Protein AF-A0A9D1QMH4-F1 (afdb_monomer_lite)

Radius of gyration: 36.32 Å; chains: 1; bounding box: 83×52×101 Å

Structure (mmCIF, N/CA/C/O backbone):
data_AF-A0A9D1QMH4-F1
#
_entry.id   AF-A0A9D1QMH4-F1
#
loop_
_atom_site.group_PDB
_atom_site.id
_atom_site.type_symbol
_atom_site.label_atom_id
_atom_site.label_alt_id
_atom_site.label_comp_id
_atom_site.label_asym_id
_atom_site.label_entity_id
_atom_site.label_seq_id
_atom_site.pdbx_PDB_ins_code
_atom_site.Cartn_x
_atom_site.Cartn_y
_atom_site.Cartn_z
_atom_site.occupancy
_atom_site.B_iso_or_equiv
_atom_site.auth_seq_id
_atom_site.auth_comp_id
_atom_site.auth_asym_id
_atom_site.auth_atom_id
_atom_site.pdbx_PDB_model_num
ATOM 1 N N . MET A 1 1 ? -27.642 4.180 -8.268 1.00 83.06 1 MET A N 1
ATOM 2 C CA . MET A 1 1 ? -26.183 4.020 -8.541 1.00 83.06 1 MET A CA 1
ATOM 3 C C . MET A 1 1 ? -25.510 3.930 -7.189 1.00 83.06 1 MET A C 1
ATOM 5 O O . MET A 1 1 ? -25.838 4.758 -6.356 1.00 83.06 1 MET A O 1
ATOM 9 N N . ILE A 1 2 ? -24.626 2.954 -6.960 1.00 91.75 2 ILE A N 1
ATOM 10 C CA . ILE A 1 2 ? -24.030 2.767 -5.629 1.00 91.75 2 ILE A CA 1
ATOM 11 C C . ILE A 1 2 ? -22.751 3.594 -5.493 1.00 91.75 2 ILE A C 1
ATOM 13 O O . ILE A 1 2 ? -21.772 3.317 -6.197 1.00 91.75 2 ILE A O 1
ATOM 17 N N . GLU A 1 3 ? -22.746 4.555 -4.578 1.00 94.12 3 GLU A N 1
ATOM 18 C CA . GLU A 1 3 ? -21.605 5.412 -4.239 1.00 94.12 3 GLU A CA 1
ATOM 19 C C . GLU A 1 3 ? -20.898 4.899 -2.977 1.00 94.12 3 GLU A C 1
ATOM 21 O O . GLU A 1 3 ? -21.541 4.309 -2.114 1.00 94.12 3 GLU A O 1
ATOM 26 N N . ILE A 1 4 ? -19.573 5.080 -2.880 1.00 95.75 4 ILE A N 1
ATOM 27 C CA . ILE A 1 4 ? -18.828 4.802 -1.645 1.00 95.75 4 ILE A CA 1
ATOM 28 C C . ILE A 1 4 ? -18.359 6.113 -1.041 1.00 95.75 4 ILE A C 1
ATOM 30 O O . ILE A 1 4 ? -17.638 6.866 -1.694 1.00 95.75 4 ILE A O 1
ATOM 34 N N . ARG A 1 5 ? -18.722 6.337 0.220 1.00 94.75 5 ARG A N 1
ATOM 35 C CA . ARG A 1 5 ? -18.407 7.552 0.966 1.00 94.75 5 ARG A CA 1
ATOM 36 C C . ARG A 1 5 ? -17.691 7.218 2.269 1.00 94.75 5 ARG A C 1
ATOM 38 O O . ARG A 1 5 ? -18.083 6.298 2.980 1.00 94.75 5 ARG A O 1
ATOM 45 N N . GLN A 1 6 ? -16.655 7.988 2.591 1.00 94.38 6 GLN A N 1
ATOM 46 C CA . GLN A 1 6 ? -16.013 7.959 3.905 1.00 94.38 6 GLN A CA 1
ATOM 47 C C . GLN A 1 6 ? -16.771 8.865 4.878 1.00 94.38 6 GLN A C 1
ATOM 49 O O . GLN A 1 6 ? -17.113 9.999 4.537 1.00 94.38 6 GLN A O 1
ATOM 54 N N . ALA A 1 7 ? -17.019 8.365 6.083 1.00 92.38 7 ALA A N 1
ATOM 55 C CA . ALA A 1 7 ? -17.696 9.074 7.156 1.00 92.38 7 ALA A CA 1
ATOM 56 C C . ALA A 1 7 ? -16.919 8.883 8.466 1.00 92.38 7 ALA A C 1
ATOM 58 O O . ALA A 1 7 ? -16.719 7.759 8.920 1.00 92.38 7 ALA A O 1
ATOM 59 N N . GLU A 1 8 ? -16.463 9.981 9.069 1.00 88.81 8 GLU A N 1
ATOM 60 C CA . GLU A 1 8 ? -15.849 9.958 10.408 1.00 88.81 8 GLU A CA 1
ATOM 61 C C . GLU A 1 8 ? -16.905 9.846 11.515 1.00 88.81 8 GLU A C 1
ATOM 63 O O . GLU A 1 8 ? -16.622 9.338 12.593 1.00 88.81 8 GLU A O 1
ATOM 68 N N . SER A 1 9 ? -18.125 10.304 11.234 1.00 88.56 9 SER A N 1
ATOM 69 C CA . SER A 1 9 ? -19.303 10.154 12.080 1.00 88.56 9 SER A CA 1
ATOM 70 C C . SER A 1 9 ? -20.542 9.946 11.210 1.00 88.56 9 SER A C 1
ATOM 72 O O . SER A 1 9 ? -20.608 10.431 10.077 1.00 88.56 9 SER A O 1
ATOM 74 N N . LEU A 1 10 ? -21.508 9.192 11.734 1.00 92.31 10 LEU A N 1
ATOM 75 C CA . LEU A 1 10 ? -22.756 8.879 11.042 1.00 92.31 10 LEU A CA 1
ATOM 76 C C . LEU A 1 10 ? -23.843 9.899 11.384 1.00 92.31 10 LEU A C 1
ATOM 78 O O . LEU A 1 10 ? -23.926 10.399 12.509 1.00 92.31 10 LEU A O 1
ATOM 82 N N . THR A 1 11 ? -24.720 10.183 10.425 1.00 93.69 11 THR A N 1
ATOM 83 C CA . THR A 1 11 ? -25.983 10.872 10.722 1.00 93.69 11 THR A CA 1
ATOM 84 C C . THR A 1 11 ? -26.925 9.947 11.500 1.00 93.69 11 THR A C 1
ATOM 86 O O . THR A 1 11 ? -26.794 8.726 11.446 1.00 93.69 11 THR A O 1
ATOM 89 N N . GLN A 1 12 ? -27.937 10.497 12.183 1.00 92.81 12 GLN A N 1
ATOM 90 C CA . GLN A 1 12 ? -28.936 9.671 12.886 1.00 92.81 12 GLN A CA 1
ATOM 91 C C . GLN A 1 12 ? -29.630 8.658 11.959 1.00 92.81 12 GLN A C 1
ATOM 93 O O . GLN A 1 12 ? -29.958 7.550 12.379 1.00 92.81 12 GLN A O 1
ATOM 98 N N . GLN A 1 13 ? -29.850 9.032 10.695 1.00 93.88 13 GLN A N 1
ATOM 99 C CA . GLN A 1 13 ? -30.451 8.147 9.700 1.00 93.88 13 GLN A CA 1
ATOM 100 C C . GLN A 1 13 ? -29.495 7.017 9.300 1.00 93.88 13 GLN A C 1
ATOM 102 O O . GLN A 1 13 ? -29.910 5.862 9.246 1.00 93.88 13 GLN A O 1
ATOM 107 N N . GLU A 1 14 ? -28.225 7.332 9.043 1.00 94.94 14 GLU A N 1
ATOM 108 C CA . GLU A 1 14 ? -27.199 6.336 8.713 1.00 94.94 14 GLU A CA 1
ATOM 109 C C . GLU A 1 14 ? -26.950 5.379 9.874 1.00 94.94 14 GLU A C 1
ATOM 111 O O . GLU A 1 14 ? -26.872 4.174 9.660 1.00 94.94 14 GLU A O 1
ATOM 116 N N . GLU A 1 15 ? -26.886 5.890 11.105 1.00 94.88 15 GLU A N 1
ATOM 117 C CA . GLU A 1 15 ? -26.755 5.066 12.303 1.00 94.88 15 GLU A CA 1
ATOM 118 C C . GLU A 1 15 ? -27.913 4.067 12.400 1.00 94.88 15 GLU A C 1
ATOM 120 O O . GLU A 1 15 ? -27.680 2.875 12.587 1.00 94.88 15 GLU A O 1
ATOM 125 N N . ALA A 1 16 ? -29.157 4.518 12.207 1.00 94.81 16 ALA A N 1
ATOM 126 C CA . ALA A 1 16 ? -30.319 3.632 12.211 1.00 94.81 16 ALA A CA 1
ATOM 127 C C . ALA A 1 16 ? -30.242 2.556 11.109 1.00 94.81 16 ALA A C 1
ATOM 129 O O . ALA A 1 16 ? -30.574 1.396 11.353 1.00 94.81 16 ALA A O 1
ATOM 130 N N . GLN A 1 17 ? -29.768 2.911 9.911 1.00 95.94 17 GLN A N 1
ATOM 131 C CA . GLN A 1 17 ? -29.594 1.964 8.804 1.00 95.94 17 GLN A CA 1
ATOM 132 C C . GLN A 1 17 ? -28.460 0.959 9.068 1.00 95.94 17 GLN A C 1
ATOM 134 O O . GLN A 1 17 ? -28.632 -0.238 8.840 1.00 95.94 17 GLN A O 1
ATOM 139 N N . VAL A 1 18 ? -27.324 1.410 9.609 1.00 95.44 18 VAL A N 1
ATOM 140 C CA . VAL A 1 18 ? -26.204 0.547 10.019 1.00 95.44 18 VAL A CA 1
ATOM 141 C C . VAL A 1 18 ? -26.638 -0.411 11.129 1.00 95.44 18 VAL A C 1
ATOM 143 O O . VAL A 1 18 ? -26.343 -1.604 11.047 1.00 95.44 18 VAL A O 1
ATOM 146 N N . ARG A 1 19 ? -27.394 0.072 12.125 1.00 94.81 19 ARG A N 1
ATOM 147 C CA . ARG A 1 19 ? -27.988 -0.763 13.181 1.00 94.81 19 ARG A CA 1
ATOM 148 C C . ARG A 1 19 ? -28.906 -1.838 12.599 1.00 94.81 19 ARG A C 1
ATOM 150 O O . ARG A 1 19 ? -28.747 -3.006 12.939 1.00 94.81 19 ARG A O 1
ATOM 157 N N . ALA A 1 20 ? -29.787 -1.484 11.664 1.00 94.50 20 ALA A N 1
ATOM 158 C CA . ALA A 1 20 ? -30.671 -2.451 11.011 1.00 94.50 20 ALA A CA 1
ATOM 159 C C . ALA A 1 20 ? -29.894 -3.529 10.226 1.00 94.50 20 ALA A C 1
ATOM 161 O O . ALA A 1 20 ? -30.217 -4.715 10.308 1.00 94.50 20 ALA A O 1
ATOM 162 N N . LEU A 1 21 ? -28.833 -3.147 9.502 1.00 95.38 21 LEU A N 1
ATOM 163 C CA . LEU A 1 21 ? -27.961 -4.101 8.803 1.00 95.38 21 LEU A CA 1
ATOM 164 C C . LEU A 1 21 ? -27.246 -5.049 9.772 1.00 95.38 21 LEU A C 1
ATOM 166 O O . LEU A 1 21 ? -27.152 -6.251 9.511 1.00 95.38 21 LEU A O 1
ATOM 170 N N . MET A 1 22 ? -26.754 -4.508 10.885 1.00 93.06 22 MET A N 1
ATOM 171 C CA . MET A 1 22 ? -26.116 -5.268 11.956 1.00 93.06 22 MET A CA 1
ATOM 172 C C . MET A 1 22 ? -27.079 -6.277 12.574 1.00 93.06 22 MET A C 1
ATOM 174 O O . MET A 1 22 ? -26.741 -7.452 12.664 1.00 93.06 22 MET A O 1
ATOM 178 N N . GLU A 1 23 ? -28.291 -5.859 12.940 1.00 92.38 23 GLU A N 1
ATOM 179 C CA . GLU A 1 23 ? -29.318 -6.746 13.493 1.00 92.38 23 GLU A CA 1
ATOM 180 C C . GLU A 1 23 ? -29.669 -7.897 12.549 1.00 92.38 23 GLU A C 1
ATOM 182 O O . GLU A 1 23 ? -29.792 -9.040 12.998 1.00 92.38 23 GLU A O 1
ATOM 187 N N . ALA A 1 24 ? -29.791 -7.605 11.251 1.00 92.44 24 ALA A N 1
ATOM 188 C CA . ALA A 1 24 ? -30.126 -8.592 10.231 1.00 92.44 24 ALA A CA 1
ATOM 189 C C . ALA A 1 24 ? -29.007 -9.620 9.991 1.00 92.44 24 ALA A C 1
ATOM 191 O O . ALA A 1 24 ? -29.299 -10.758 9.629 1.00 92.44 24 ALA A O 1
ATOM 192 N N . CYS A 1 25 ? -27.740 -9.237 10.186 1.00 92.88 25 CYS A N 1
ATOM 193 C CA . CYS A 1 25 ? -26.584 -10.082 9.864 1.00 92.88 25 CYS A CA 1
ATOM 194 C C . CYS A 1 25 ? -25.811 -10.580 11.098 1.00 92.88 25 CYS A C 1
ATOM 196 O O . CYS A 1 25 ? -24.829 -11.301 10.937 1.00 92.88 25 CYS A O 1
ATOM 198 N N . ALA A 1 26 ? -26.212 -10.209 12.319 1.00 89.88 26 ALA A N 1
ATOM 199 C CA . ALA A 1 26 ? -25.439 -10.451 13.542 1.00 89.88 26 ALA A CA 1
ATOM 200 C C . ALA A 1 26 ? -25.059 -11.927 13.748 1.00 89.88 26 ALA A C 1
ATOM 202 O O . ALA A 1 26 ? -23.935 -12.229 14.153 1.00 89.88 26 ALA A O 1
ATOM 203 N N . ASP A 1 27 ? -25.982 -12.834 13.428 1.00 89.81 27 ASP A N 1
ATOM 204 C CA . ASP A 1 27 ? -25.834 -14.277 13.634 1.00 89.81 27 ASP A CA 1
ATOM 205 C C . ASP A 1 27 ? -25.059 -14.982 12.510 1.00 89.81 27 ASP A C 1
ATOM 207 O O . ASP A 1 27 ? -24.755 -16.168 12.611 1.00 89.81 27 ASP A O 1
ATOM 211 N N . GLU A 1 28 ? -24.682 -14.257 11.453 1.00 91.00 28 GLU A N 1
ATOM 212 C CA . GLU A 1 28 ? -23.780 -14.773 10.415 1.00 91.00 28 GLU A CA 1
ATOM 213 C C . GLU A 1 28 ? -22.309 -14.755 10.857 1.00 91.00 28 GLU A C 1
ATOM 215 O O . GLU A 1 28 ? -21.454 -15.397 10.241 1.00 91.00 28 GLU A O 1
ATOM 220 N N . PHE A 1 29 ? -21.996 -14.011 11.920 1.00 90.06 29 PHE A N 1
ATOM 221 C CA . PHE A 1 29 ? -20.656 -13.917 12.479 1.00 90.06 29 PHE A CA 1
ATOM 222 C C . PHE A 1 29 ? -20.372 -15.068 13.443 1.00 90.06 29 PHE A C 1
ATOM 224 O O . PHE A 1 29 ? -21.259 -15.545 14.144 1.00 90.06 29 PHE A O 1
ATOM 231 N N . VAL A 1 30 ? -19.102 -15.480 13.533 1.00 87.62 30 VAL A N 1
ATOM 232 C CA . VAL A 1 30 ? -18.673 -16.536 14.465 1.00 87.62 30 VAL A CA 1
ATOM 233 C C . VAL A 1 30 ? -17.626 -16.002 15.454 1.00 87.62 30 VAL A C 1
ATOM 235 O O . VAL A 1 30 ? -16.548 -15.584 15.018 1.00 87.62 30 VAL A O 1
ATOM 238 N N . PRO A 1 31 ? -17.916 -15.951 16.770 1.00 84.75 31 PRO A N 1
ATOM 239 C CA . PRO A 1 31 ? -19.251 -16.087 17.376 1.00 84.75 31 PRO A CA 1
ATOM 240 C C . PRO A 1 31 ? -20.187 -14.945 16.943 1.00 84.75 31 PRO A C 1
ATOM 242 O O . PRO A 1 31 ? -19.698 -13.952 16.393 1.00 84.75 31 PRO A O 1
ATOM 245 N N . SER A 1 32 ? -21.497 -15.075 17.176 1.00 87.31 32 SER A N 1
ATOM 246 C CA . SER A 1 32 ? -22.494 -14.055 16.800 1.00 87.31 32 SER A CA 1
ATOM 247 C C . SER A 1 32 ? -22.114 -12.692 17.370 1.00 87.31 32 SER A C 1
ATOM 249 O O . SER A 1 32 ? -21.584 -12.604 18.476 1.00 87.31 32 SER A O 1
ATOM 251 N N . LEU A 1 33 ? -22.401 -11.610 16.642 1.00 85.25 33 LEU A N 1
ATOM 252 C CA . LEU A 1 33 ? -22.183 -10.255 17.164 1.00 85.25 33 LEU A CA 1
ATOM 253 C C . LEU A 1 33 ? -22.999 -9.989 18.437 1.00 85.25 33 LEU A C 1
ATOM 255 O O . LEU A 1 33 ? -22.613 -9.149 19.238 1.00 85.25 33 LEU A O 1
ATOM 259 N N . ARG A 1 34 ? -24.088 -10.741 18.651 1.00 83.56 34 ARG A N 1
ATOM 260 C CA . ARG A 1 34 ? -24.966 -10.623 19.824 1.00 83.56 34 ARG A CA 1
ATOM 261 C C . ARG A 1 34 ? -24.331 -11.096 21.126 1.00 83.56 34 ARG A C 1
ATOM 263 O O . ARG A 1 34 ? -24.866 -10.779 22.175 1.00 83.56 34 ARG A O 1
ATOM 270 N N . THR A 1 35 ? -23.253 -11.872 21.052 1.00 81.50 35 THR A N 1
ATOM 271 C CA . THR A 1 35 ? -22.584 -12.465 22.219 1.00 81.50 35 THR A CA 1
ATOM 272 C C . THR A 1 35 ? -21.171 -11.919 22.407 1.00 81.50 35 THR A C 1
ATOM 274 O O . THR A 1 35 ? -20.391 -12.490 23.160 1.00 81.50 35 THR A O 1
ATOM 277 N N . ARG A 1 36 ? -20.786 -10.875 21.663 1.00 79.50 36 ARG A N 1
ATOM 278 C CA . ARG A 1 36 ? -19.448 -10.275 21.729 1.00 79.50 36 ARG A CA 1
ATOM 279 C C . ARG A 1 36 ? -19.460 -9.062 22.640 1.00 79.50 36 ARG A C 1
ATOM 281 O O . ARG A 1 36 ? -20.424 -8.306 22.633 1.00 79.50 36 ARG A O 1
ATOM 288 N N . SER A 1 37 ? -18.363 -8.848 23.357 1.00 74.50 37 SER A N 1
ATOM 289 C CA . SER A 1 37 ? -18.152 -7.648 24.170 1.00 74.50 37 SER A CA 1
ATOM 290 C C . SER A 1 37 ? -17.744 -6.433 23.331 1.00 74.50 37 SER A C 1
ATOM 292 O O . SER A 1 37 ? -17.947 -5.313 23.773 1.00 74.50 37 SER A O 1
ATOM 294 N N . GLY A 1 38 ? -17.231 -6.633 22.107 1.00 72.62 38 GLY A N 1
ATOM 295 C CA . GLY A 1 38 ? -16.969 -5.536 21.172 1.00 72.62 38 GLY A CA 1
ATOM 296 C C . GLY A 1 38 ? -16.246 -5.940 19.875 1.00 72.62 38 GLY A C 1
ATOM 297 O O . GLY A 1 38 ? -15.897 -7.112 19.676 1.00 72.62 38 GLY A O 1
ATOM 298 N N . PRO A 1 39 ? -15.989 -4.984 18.959 1.00 64.56 39 PRO A N 1
ATOM 299 C CA . PRO A 1 39 ? -15.353 -5.244 17.659 1.00 64.56 39 PRO A CA 1
ATOM 300 C C . PRO A 1 39 ? -13.877 -5.670 17.749 1.00 64.56 39 PRO A C 1
ATOM 302 O O . PRO A 1 39 ? -13.359 -6.374 16.870 1.00 64.56 39 PRO A O 1
ATOM 305 N N . GLU A 1 40 ? -13.204 -5.282 18.832 1.00 68.50 40 GLU A N 1
ATOM 306 C CA . GLU A 1 40 ? -11.774 -5.510 19.072 1.00 68.50 40 GLU A CA 1
ATOM 307 C C . GLU A 1 40 ? -11.488 -6.782 19.892 1.00 68.50 40 GLU A C 1
ATOM 309 O O . GLU A 1 40 ? -10.370 -7.300 19.843 1.00 68.50 40 GLU A O 1
ATOM 314 N N . GLN A 1 41 ? -12.509 -7.406 20.495 1.00 72.56 41 GLN A N 1
ATOM 315 C CA . GLN A 1 41 ? -12.402 -8.625 21.315 1.00 72.56 41 GLN A CA 1
ATOM 316 C C . GLN A 1 41 ? -11.595 -9.738 20.625 1.00 72.56 41 GLN A C 1
ATOM 318 O O . GLN A 1 41 ? -11.966 -10.208 19.549 1.00 72.56 41 GLN A O 1
ATOM 323 N N . ALA A 1 42 ? -10.461 -10.130 21.209 1.00 61.72 42 ALA A N 1
ATOM 324 C CA . ALA A 1 42 ? -9.558 -11.138 20.645 1.00 61.72 42 ALA A CA 1
ATOM 325 C C . ALA A 1 42 ? -9.712 -12.527 21.263 1.00 61.72 42 ALA A C 1
ATOM 327 O O . ALA A 1 42 ? -9.462 -13.515 20.574 1.00 61.72 42 ALA A O 1
ATOM 328 N N . ASP A 1 43 ? -10.145 -12.586 22.519 1.00 66.81 43 ASP A N 1
ATOM 329 C CA . ASP A 1 43 ? -10.390 -13.826 23.237 1.00 66.81 43 ASP A CA 1
ATOM 330 C C . ASP A 1 43 ? -11.888 -14.142 23.251 1.00 66.81 43 ASP A C 1
ATOM 332 O O . ASP A 1 43 ? -12.714 -13.296 23.593 1.00 66.81 43 ASP A O 1
ATOM 336 N N . PHE A 1 44 ? -12.219 -15.364 22.847 1.00 67.06 44 PHE A N 1
ATOM 337 C CA . PHE A 1 44 ? -13.579 -15.905 22.841 1.00 67.06 44 PHE A CA 1
ATOM 338 C C . PHE A 1 44 ? -13.697 -17.134 23.756 1.00 67.06 44 PHE A C 1
ATOM 340 O O . PHE A 1 44 ? -14.689 -17.861 23.701 1.00 67.06 44 PHE A O 1
ATOM 347 N N . SER A 1 45 ? -12.677 -17.397 24.579 1.00 55.59 45 SER A N 1
ATOM 348 C CA . SER A 1 45 ? -12.645 -18.491 25.544 1.00 55.59 45 SER A CA 1
ATOM 349 C C . SER A 1 45 ? -13.324 -18.083 26.859 1.00 55.59 45 SER A C 1
ATOM 351 O O . SER A 1 45 ? -12.694 -17.807 27.871 1.00 55.59 45 SER A O 1
ATOM 353 N N . GLY A 1 46 ? -14.656 -18.041 26.857 1.00 53.84 46 GLY A N 1
ATOM 354 C CA . GLY A 1 46 ? -15.427 -17.753 28.068 1.00 53.84 46 GLY A CA 1
ATOM 355 C C . GLY A 1 46 ? -16.886 -17.402 27.802 1.00 53.84 46 GLY A C 1
ATOM 356 O O . GLY A 1 46 ? -17.261 -17.058 26.685 1.00 53.84 46 GLY A O 1
ATOM 357 N N . ASP A 1 47 ? -17.697 -17.477 28.857 1.00 49.47 47 ASP A N 1
ATOM 358 C CA . ASP A 1 47 ? -19.114 -17.083 28.892 1.00 49.47 47 ASP A CA 1
ATOM 359 C C . ASP A 1 47 ? -19.241 -15.548 29.049 1.00 49.47 47 ASP A C 1
ATOM 361 O O . ASP A 1 47 ? -19.914 -15.032 29.944 1.00 49.47 47 ASP A O 1
ATOM 365 N N . GLU A 1 48 ? -18.515 -14.779 28.232 1.00 54.88 48 GLU A N 1
ATOM 366 C CA . GLU A 1 48 ? -18.622 -13.319 28.263 1.00 54.88 48 GLU A CA 1
ATOM 367 C C . GLU A 1 48 ? -19.955 -12.890 27.636 1.00 54.88 48 GLU A C 1
ATOM 369 O O . GLU A 1 48 ? -20.143 -12.922 26.422 1.00 54.88 48 GLU A O 1
ATOM 374 N N . GLY A 1 49 ? -20.900 -12.507 28.498 1.00 60.59 49 GLY A N 1
ATOM 375 C CA . GLY A 1 49 ? -22.243 -12.036 28.155 1.00 60.59 49 GLY A CA 1
ATOM 376 C C . GLY A 1 49 ? -22.258 -10.634 27.551 1.00 60.59 49 GLY A C 1
ATOM 377 O O . GLY A 1 49 ? -22.820 -9.718 28.147 1.00 60.59 49 GLY A O 1
ATOM 378 N N . GLY A 1 50 ? -21.625 -10.464 26.392 1.00 67.94 50 GLY A N 1
ATOM 379 C CA . GLY A 1 50 ? -21.752 -9.244 25.598 1.00 67.94 50 GLY A CA 1
ATOM 380 C C . GLY A 1 50 ? -23.142 -9.097 24.975 1.00 67.94 50 GLY A C 1
ATOM 381 O O . GLY A 1 50 ? -23.929 -10.047 24.950 1.00 67.94 50 GLY A O 1
ATOM 382 N N . SER A 1 51 ? -23.443 -7.906 24.458 1.00 81.38 51 SER A N 1
ATOM 383 C CA . SER A 1 51 ? -24.686 -7.621 23.744 1.00 81.38 51 SER A CA 1
ATOM 384 C C . SER A 1 51 ? -24.421 -6.951 22.396 1.00 81.38 51 SER A C 1
ATOM 386 O O . SER A 1 51 ? -23.384 -6.326 22.169 1.00 81.38 51 SER A O 1
ATOM 388 N N . LEU A 1 52 ? -25.393 -7.052 21.485 1.00 84.38 52 LEU A N 1
ATOM 389 C CA . LEU A 1 52 ? -25.321 -6.347 20.204 1.00 84.38 52 LEU A CA 1
ATOM 390 C C . LEU A 1 52 ? -25.256 -4.823 20.399 1.00 84.38 52 LEU A C 1
ATOM 392 O O . LEU A 1 52 ? -24.609 -4.141 19.609 1.00 84.38 52 LEU A O 1
ATOM 396 N N . ASP A 1 53 ? -25.905 -4.301 21.440 1.00 84.94 53 ASP A N 1
ATOM 397 C CA . ASP A 1 53 ? -25.919 -2.870 21.737 1.00 84.94 53 ASP A CA 1
ATOM 398 C C . ASP A 1 53 ? -24.549 -2.367 22.195 1.00 84.94 53 ASP A C 1
ATOM 400 O O . ASP A 1 53 ? -24.127 -1.303 21.743 1.00 84.94 53 ASP A O 1
ATOM 404 N N . ASP A 1 54 ? -23.831 -3.149 23.006 1.00 83.12 54 ASP A N 1
ATOM 405 C CA . ASP A 1 54 ? -22.459 -2.826 23.422 1.00 83.12 54 ASP A CA 1
ATOM 406 C C . ASP A 1 54 ? -21.522 -2.818 22.209 1.00 83.12 54 ASP A C 1
ATOM 408 O O . ASP A 1 54 ? -20.782 -1.861 21.978 1.00 83.12 54 ASP A O 1
ATOM 412 N N . TYR A 1 55 ? -21.638 -3.837 21.350 1.00 86.81 55 TYR A N 1
ATOM 413 C CA . TYR A 1 55 ? -20.871 -3.905 20.109 1.00 86.81 55 TYR A CA 1
ATOM 414 C C . TYR A 1 55 ? -21.143 -2.704 19.197 1.00 86.81 55 TYR A C 1
ATOM 416 O O . TYR A 1 55 ? -20.217 -2.119 18.630 1.00 86.81 55 TYR A O 1
ATOM 424 N N . LEU A 1 56 ? -22.419 -2.345 19.029 1.00 87.88 56 LEU A N 1
ATOM 425 C CA . LEU A 1 56 ? -22.834 -1.190 18.240 1.00 87.88 56 LEU A CA 1
ATOM 426 C C . LEU A 1 56 ? -22.300 0.107 18.846 1.00 87.88 56 LEU A C 1
ATOM 428 O O . LEU A 1 56 ? -21.813 0.948 18.099 1.00 87.88 56 LEU A O 1
ATOM 432 N N . HIS A 1 57 ? -22.367 0.270 20.169 1.00 87.81 57 HIS A N 1
ATOM 433 C CA . HIS A 1 57 ? -21.872 1.460 20.853 1.00 87.81 57 HIS A CA 1
ATOM 434 C C . HIS A 1 57 ? -20.393 1.715 20.543 1.00 87.81 57 HIS A C 1
ATOM 436 O O . HIS A 1 57 ? -20.048 2.817 20.109 1.00 87.81 57 HIS A O 1
ATOM 442 N N . ASP A 1 58 ? -19.558 0.682 20.670 1.00 87.62 58 ASP A N 1
ATOM 443 C CA . ASP A 1 58 ? -18.124 0.759 20.389 1.00 87.62 58 ASP A CA 1
ATOM 444 C C . ASP A 1 58 ? -17.837 0.958 18.897 1.00 87.62 58 ASP A C 1
ATOM 446 O O . ASP A 1 58 ? -17.016 1.793 18.512 1.00 87.62 58 ASP A O 1
ATOM 450 N N . MET A 1 59 ? -18.533 0.217 18.027 1.00 91.44 59 MET A N 1
ATOM 451 C CA . MET A 1 59 ? -18.344 0.315 16.578 1.00 91.44 59 MET A CA 1
ATOM 452 C C . MET A 1 59 ? -18.709 1.706 16.050 1.00 91.44 59 MET A C 1
ATOM 454 O O . MET A 1 59 ? -18.046 2.206 15.148 1.00 91.44 59 MET A O 1
ATOM 458 N N . LEU A 1 60 ? -19.738 2.349 16.604 1.00 91.69 60 LEU A N 1
ATOM 459 C CA . LEU A 1 60 ? -20.179 3.680 16.177 1.00 91.69 60 LEU A CA 1
ATOM 460 C C . LEU A 1 60 ? -19.181 4.797 16.508 1.00 91.69 60 LEU A C 1
ATOM 462 O O . LEU A 1 60 ? -19.294 5.879 15.939 1.00 91.69 60 LEU A O 1
ATOM 466 N N . GLN A 1 61 ? -18.192 4.541 17.371 1.00 89.81 61 GLN A N 1
ATOM 467 C CA . GLN A 1 61 ? -17.070 5.461 17.599 1.00 89.81 61 GLN A CA 1
ATOM 468 C C . GLN A 1 61 ? -15.963 5.334 16.536 1.00 89.81 61 GLN A C 1
ATOM 470 O O . GLN A 1 61 ? -15.008 6.111 16.539 1.00 89.81 61 GLN A O 1
ATOM 475 N N . GLN A 1 62 ? -16.050 4.336 15.652 1.00 93.62 62 GLN A N 1
ATOM 476 C CA . GLN A 1 62 ? -15.071 4.092 14.595 1.00 93.62 62 GLN A CA 1
ATOM 477 C C . GLN A 1 62 ? -15.362 4.943 13.354 1.00 93.62 62 GLN A C 1
ATOM 479 O O . GLN A 1 62 ? -16.413 5.561 13.217 1.00 93.62 62 GLN A O 1
ATOM 484 N N . SER A 1 63 ? -14.424 4.950 12.408 1.00 95.69 63 SER A N 1
ATOM 485 C CA . SER A 1 63 ? -14.658 5.533 11.088 1.00 95.69 63 SER A CA 1
ATOM 486 C C . SER A 1 63 ? -15.322 4.521 10.155 1.00 95.69 63 SER A C 1
ATOM 488 O O . SER A 1 63 ? -15.137 3.311 10.295 1.00 95.69 63 SER A O 1
ATOM 490 N N . PHE A 1 64 ? -16.070 5.015 9.170 1.00 97.50 64 PHE A N 1
ATOM 491 C CA . PHE A 1 64 ? -16.875 4.197 8.270 1.00 97.50 64 PHE A CA 1
ATOM 492 C C . PHE A 1 64 ? -16.580 4.486 6.801 1.00 97.50 64 PHE A C 1
ATOM 494 O O . PHE A 1 64 ? -16.343 5.620 6.386 1.00 97.50 64 PHE A O 1
ATOM 501 N N . LEU A 1 65 ? -16.664 3.436 5.993 1.00 97.94 65 LEU A N 1
ATOM 502 C CA . LEU A 1 65 ? -16.905 3.512 4.559 1.00 97.94 65 LEU A CA 1
ATOM 503 C C . LEU A 1 65 ? -18.310 2.976 4.310 1.00 97.94 65 LEU A C 1
ATOM 505 O O . LEU A 1 65 ? -18.589 1.817 4.618 1.00 97.94 65 LEU A O 1
ATOM 509 N N . LEU A 1 66 ? -19.189 3.812 3.772 1.00 97.94 66 LEU A N 1
ATOM 510 C CA . LEU A 1 66 ? -20.579 3.475 3.484 1.00 97.94 66 LEU A CA 1
ATOM 511 C C . LEU A 1 66 ? -20.747 3.269 1.985 1.00 97.94 66 LEU A C 1
ATOM 513 O O . LEU A 1 66 ? -20.256 4.071 1.196 1.00 97.94 66 LEU A O 1
ATOM 517 N N . ALA A 1 67 ? -21.441 2.204 1.598 1.00 97.69 67 ALA A N 1
ATOM 518 C CA . ALA A 1 67 ? -21.956 2.033 0.250 1.00 97.69 67 ALA A CA 1
ATOM 519 C C . ALA A 1 67 ? -23.433 2.431 0.249 1.00 97.69 67 ALA A C 1
ATOM 521 O O . ALA A 1 67 ? -24.254 1.771 0.892 1.00 97.69 67 ALA A O 1
ATOM 522 N N . GLU A 1 68 ? -23.755 3.502 -0.466 1.00 96.06 68 GLU A N 1
ATOM 523 C CA . GLU A 1 68 ? -25.083 4.107 -0.475 1.00 96.06 68 GLU A CA 1
ATOM 524 C C . GLU A 1 68 ? -25.746 3.935 -1.845 1.00 96.06 68 GLU A C 1
ATOM 526 O O . GLU A 1 68 ? -25.135 4.192 -2.884 1.00 96.06 68 GLU A O 1
ATOM 531 N N . GLU A 1 69 ? -27.006 3.508 -1.847 1.00 94.81 69 GLU A N 1
ATOM 532 C CA . GLU A 1 69 ? -27.880 3.461 -3.016 1.00 94.81 69 GLU A CA 1
ATOM 533 C C . GLU A 1 69 ? -29.105 4.335 -2.749 1.00 94.81 69 GLU A C 1
ATOM 535 O O . GLU A 1 69 ? -29.858 4.080 -1.814 1.00 94.81 69 GLU A O 1
ATOM 540 N N . ASP A 1 70 ? -29.285 5.394 -3.541 1.00 90.50 70 ASP A N 1
ATOM 541 C CA . ASP A 1 70 ? -30.437 6.301 -3.450 1.00 90.50 70 ASP A CA 1
ATOM 542 C C . ASP A 1 70 ? -30.708 6.795 -2.006 1.00 90.50 70 ASP A C 1
ATOM 544 O O . ASP A 1 70 ? -31.843 6.820 -1.527 1.00 90.50 70 ASP A O 1
ATOM 548 N N . GLY A 1 71 ? -29.636 7.155 -1.285 1.00 87.12 71 GLY A N 1
ATOM 549 C CA . GLY A 1 71 ? -29.685 7.646 0.101 1.00 87.12 71 GLY A CA 1
ATOM 550 C C . GLY A 1 71 ? -29.865 6.568 1.180 1.00 87.12 71 GLY A C 1
ATOM 551 O O . GLY A 1 71 ? -30.148 6.901 2.332 1.00 87.12 71 GLY A O 1
ATOM 552 N N . HIS A 1 72 ? -29.728 5.287 0.828 1.00 94.25 72 HIS A N 1
ATOM 553 C CA . HIS A 1 72 ? -29.803 4.164 1.761 1.00 94.25 72 HIS A CA 1
ATOM 554 C C . HIS A 1 72 ? -28.466 3.428 1.837 1.00 94.25 72 HIS A C 1
ATOM 556 O O . HIS A 1 72 ? -27.912 3.025 0.816 1.00 94.25 72 HIS A O 1
ATOM 562 N N . VAL A 1 73 ? -27.962 3.207 3.049 1.00 96.88 73 VAL A N 1
ATOM 563 C CA . VAL A 1 73 ? -26.773 2.392 3.301 1.00 96.88 73 VAL A CA 1
ATOM 564 C C . VAL A 1 73 ? -27.116 0.926 3.037 1.00 96.88 73 VAL A C 1
ATOM 566 O O . VAL A 1 73 ? -27.915 0.323 3.750 1.00 96.88 73 VAL A O 1
ATOM 569 N N . VAL A 1 74 ? -26.496 0.345 2.009 1.00 97.00 74 VAL A N 1
ATOM 570 C CA . VAL A 1 74 ? -26.687 -1.061 1.596 1.00 97.00 74 VAL A CA 1
ATOM 571 C C . VAL A 1 74 ? -25.491 -1.947 1.955 1.00 97.00 74 VAL A C 1
ATOM 573 O O . VAL A 1 74 ? -25.590 -3.173 1.969 1.00 97.00 74 VAL A O 1
ATOM 576 N N . ALA A 1 75 ? -24.343 -1.349 2.268 1.00 97.62 75 ALA A N 1
ATOM 577 C CA . ALA A 1 75 ? -23.196 -2.031 2.857 1.00 97.62 75 ALA A CA 1
ATOM 578 C C . ALA A 1 75 ? -22.327 -1.027 3.619 1.00 97.62 75 ALA A C 1
ATOM 580 O O . ALA A 1 75 ? -22.340 0.164 3.313 1.00 97.62 75 ALA A O 1
ATOM 581 N N . PHE A 1 76 ? -21.530 -1.503 4.571 1.00 97.88 76 PHE A N 1
ATOM 582 C CA . PHE A 1 76 ? -20.534 -0.671 5.236 1.00 97.88 76 PHE A CA 1
ATOM 583 C C . PHE A 1 76 ? -19.286 -1.466 5.616 1.00 97.88 76 PHE A C 1
ATOM 585 O O . PHE A 1 76 ? -19.317 -2.695 5.731 1.00 97.88 76 PHE A O 1
ATOM 592 N N . LEU A 1 77 ? -18.191 -0.740 5.824 1.00 97.81 77 LEU A N 1
ATOM 593 C CA . LEU A 1 77 ? -16.959 -1.218 6.438 1.00 97.81 77 LEU A CA 1
ATOM 594 C C . LEU A 1 77 ? -16.538 -0.228 7.530 1.00 97.81 77 LEU A C 1
ATOM 596 O O . LEU A 1 77 ? -16.226 0.920 7.218 1.00 97.81 77 LEU A O 1
ATOM 600 N N . SER A 1 78 ? -16.522 -0.665 8.788 1.00 97.12 78 SER A N 1
ATOM 601 C CA . SER A 1 78 ? -15.968 0.109 9.901 1.00 97.12 78 SER A CA 1
ATOM 602 C C . SER A 1 78 ? -14.474 -0.174 10.063 1.00 97.12 78 SER A C 1
ATOM 604 O O . SER A 1 78 ? -14.003 -1.300 9.844 1.00 97.12 78 SER A O 1
ATOM 606 N N . TYR A 1 79 ? -13.710 0.848 10.433 1.00 96.56 79 TYR A N 1
ATOM 607 C CA . TYR A 1 79 ? -12.274 0.728 10.638 1.00 96.56 79 TYR A CA 1
ATOM 608 C C . TYR A 1 79 ? -11.749 1.674 11.721 1.00 96.56 79 TYR A C 1
ATOM 610 O O . TYR A 1 79 ? -12.287 2.754 11.964 1.00 96.56 79 TYR A O 1
ATOM 618 N N . VAL A 1 80 ? -10.642 1.263 12.336 1.00 94.31 80 VAL A N 1
ATOM 619 C CA . VAL A 1 80 ? -9.921 2.017 13.370 1.00 94.31 80 VAL A CA 1
ATOM 620 C C . VAL A 1 80 ? -8.531 2.357 12.850 1.00 94.31 80 VAL A C 1
ATOM 622 O O . VAL A 1 80 ? -7.880 1.514 12.238 1.00 94.31 80 VAL A O 1
ATOM 625 N N . THR A 1 81 ? -8.057 3.580 13.065 1.00 93.25 81 THR A N 1
ATOM 626 C CA . THR A 1 81 ? -6.675 3.970 12.746 1.00 93.25 81 THR A CA 1
ATOM 627 C C . THR A 1 81 ? -5.781 3.807 13.974 1.00 93.25 81 THR A C 1
ATOM 629 O O . THR A 1 81 ? -6.248 3.880 15.109 1.00 93.25 81 THR A O 1
ATOM 632 N N . ASN A 1 82 ? -4.478 3.592 13.764 1.00 90.56 82 ASN A N 1
ATOM 633 C CA . ASN A 1 82 ? -3.498 3.436 14.849 1.00 90.56 82 ASN A CA 1
ATOM 634 C C . ASN A 1 82 ? -3.834 2.295 15.845 1.00 90.56 82 ASN A C 1
ATOM 636 O O . ASN A 1 82 ? -3.499 2.357 17.030 1.00 90.56 82 ASN A O 1
ATOM 640 N N . PHE A 1 83 ? -4.491 1.243 15.355 1.00 91.12 83 PHE A N 1
ATOM 641 C CA . PHE A 1 83 ? -4.912 0.081 16.126 1.00 91.12 83 PHE A CA 1
ATOM 642 C C . PHE A 1 83 ? -3.723 -0.812 16.498 1.00 91.12 83 PHE A C 1
ATOM 644 O O . PHE A 1 83 ? -2.781 -0.984 15.715 1.00 91.12 83 PHE A O 1
ATOM 651 N N . LYS A 1 84 ? -3.779 -1.403 17.696 1.00 89.25 84 LYS A N 1
ATOM 652 C CA . LYS A 1 84 ? -2.762 -2.314 18.229 1.00 89.25 84 LYS A CA 1
ATOM 653 C C . LYS A 1 84 ? -3.422 -3.603 18.696 1.00 89.25 84 LYS A C 1
ATOM 655 O O . LYS A 1 84 ? -4.353 -3.556 19.490 1.00 89.25 84 LYS A O 1
ATOM 660 N N . CYS A 1 85 ? -2.907 -4.744 18.253 1.00 83.94 85 CYS A N 1
ATOM 661 C CA . CYS A 1 85 ? -3.280 -6.035 18.818 1.00 83.94 85 CYS A CA 1
ATOM 662 C C . CYS A 1 85 ? -2.143 -7.048 18.672 1.00 83.94 85 CYS A C 1
ATOM 664 O O . CYS A 1 85 ? -1.383 -7.007 17.702 1.00 83.94 85 CYS A O 1
ATOM 666 N N . ASP A 1 86 ? -2.077 -7.995 19.604 1.00 82.88 86 ASP A N 1
ATOM 667 C CA . ASP A 1 86 ? -0.999 -8.987 19.657 1.00 82.88 86 ASP A CA 1
ATOM 668 C C . ASP A 1 86 ? -0.966 -9.883 18.411 1.00 82.88 86 ASP A C 1
ATOM 670 O O . ASP A 1 86 ? 0.104 -10.228 17.917 1.00 82.88 86 ASP A O 1
ATOM 674 N N . GLY A 1 87 ? -2.133 -10.194 17.834 1.00 81.56 87 GLY A N 1
ATOM 675 C CA . GLY A 1 87 ? -2.243 -11.040 16.639 1.00 81.56 87 GLY A CA 1
ATOM 676 C C . GLY A 1 87 ? -1.632 -10.440 15.367 1.00 81.56 87 GLY A C 1
ATOM 677 O O . GLY A 1 87 ? -1.340 -11.182 14.430 1.00 81.56 87 GLY A O 1
ATOM 678 N N . LEU A 1 88 ? -1.414 -9.120 15.331 1.00 87.56 88 LEU A N 1
ATOM 679 C CA . LEU A 1 88 ? -0.720 -8.432 14.238 1.00 87.56 88 LEU A CA 1
ATOM 680 C C . LEU A 1 88 ? 0.751 -8.113 14.579 1.00 87.56 88 LEU A C 1
ATOM 682 O O . LEU A 1 88 ? 1.480 -7.674 13.696 1.00 87.56 88 LEU A O 1
ATOM 686 N N . GLY A 1 89 ? 1.202 -8.332 15.820 1.00 88.88 89 GLY A N 1
ATOM 687 C CA . GLY A 1 89 ? 2.604 -8.197 16.237 1.00 88.88 89 GLY A CA 1
ATOM 688 C C . GLY A 1 89 ? 3.290 -6.903 15.773 1.00 88.88 89 GLY A C 1
ATOM 689 O O . GLY A 1 89 ? 2.759 -5.803 15.943 1.00 88.88 89 GLY A O 1
ATOM 690 N N . ASP A 1 90 ? 4.458 -7.054 15.139 1.00 90.12 90 ASP A N 1
ATOM 691 C CA . ASP A 1 90 ? 5.326 -5.961 14.660 1.00 90.12 90 ASP A CA 1
ATOM 692 C C . ASP A 1 90 ? 4.701 -5.082 13.560 1.00 90.12 90 ASP A C 1
ATOM 694 O O . ASP A 1 90 ? 5.262 -4.051 13.188 1.00 90.12 90 ASP A O 1
ATOM 698 N N . TYR A 1 91 ? 3.537 -5.464 13.028 1.00 90.31 91 TYR A N 1
ATOM 699 C CA . TYR A 1 91 ? 2.811 -4.663 12.043 1.00 90.31 91 TYR A CA 1
ATOM 700 C C . TYR A 1 91 ? 1.930 -3.581 12.683 1.00 90.31 91 TYR A C 1
ATOM 702 O O . TYR A 1 91 ? 1.293 -2.813 11.963 1.00 90.31 91 TYR A O 1
ATOM 710 N N . CYS A 1 92 ? 1.899 -3.500 14.017 1.00 89.25 92 CYS A N 1
ATOM 711 C CA . CYS A 1 92 ? 1.221 -2.445 14.763 1.00 89.25 92 CYS A CA 1
ATOM 712 C C . CYS A 1 92 ? 2.144 -1.238 15.051 1.00 89.25 92 CYS A C 1
ATOM 714 O O . CYS A 1 92 ? 3.342 -1.410 15.273 1.00 89.25 92 CYS A O 1
ATOM 716 N N . PRO A 1 93 ? 1.597 -0.014 15.164 1.00 91.62 93 PRO A N 1
ATOM 717 C CA . PRO A 1 93 ? 0.195 0.320 14.942 1.00 91.62 93 PRO A CA 1
ATOM 718 C C . PRO A 1 93 ? -0.178 0.325 13.451 1.00 91.62 93 PRO A C 1
ATOM 720 O O . PRO A 1 93 ? 0.633 0.677 12.595 1.00 91.62 93 PRO A O 1
ATOM 723 N N . CYS A 1 94 ? -1.418 -0.055 13.149 1.00 92.75 94 CYS A N 1
ATOM 724 C CA . CYS A 1 94 ? -1.935 -0.150 11.781 1.00 92.75 94 CYS A CA 1
ATOM 725 C C . CYS A 1 94 ? -3.357 0.405 11.668 1.00 92.75 94 CYS A C 1
ATOM 727 O O . CYS A 1 94 ? -4.010 0.680 12.674 1.00 92.75 94 CYS A O 1
ATOM 729 N N . ASP A 1 95 ? -3.854 0.549 10.443 1.00 96.00 95 ASP A N 1
ATOM 730 C CA . ASP A 1 95 ? -5.294 0.693 10.242 1.00 96.00 95 ASP A CA 1
ATOM 731 C C . ASP A 1 95 ? -5.930 -0.692 10.344 1.00 96.00 95 ASP A C 1
ATOM 733 O O . ASP A 1 95 ? -5.377 -1.668 9.847 1.00 96.00 95 ASP A O 1
ATOM 737 N N . TYR A 1 96 ? -7.088 -0.809 10.972 1.00 96.12 96 TYR A N 1
ATOM 738 C CA . TYR A 1 96 ? -7.725 -2.090 11.224 1.00 96.12 96 TYR A CA 1
ATOM 739 C C . TYR A 1 96 ? -9.147 -2.104 10.682 1.00 96.12 96 TYR A C 1
ATOM 741 O O . TYR A 1 96 ? -10.007 -1.366 11.158 1.00 96.12 96 TYR A O 1
ATOM 749 N N . ALA A 1 97 ? -9.390 -2.954 9.685 1.00 96.50 97 ALA A N 1
ATOM 750 C CA . ALA A 1 97 ? -10.725 -3.238 9.173 1.00 96.50 97 ALA A CA 1
ATOM 751 C C . ALA A 1 97 ? -11.462 -4.134 10.173 1.00 96.50 97 ALA A C 1
ATOM 753 O O . ALA A 1 97 ? -11.132 -5.319 10.309 1.00 96.50 97 ALA A O 1
ATOM 754 N N . SER A 1 98 ? -12.445 -3.554 10.862 1.00 93.06 98 SER A N 1
ATOM 755 C CA . SER A 1 98 ? -13.113 -4.167 12.007 1.00 93.06 98 SER A CA 1
ATOM 756 C C . SER A 1 98 ? -14.351 -4.963 11.594 1.00 93.06 98 SER A C 1
ATOM 758 O O . SER A 1 98 ? -14.385 -6.180 11.793 1.00 93.06 98 SER A O 1
ATOM 760 N N . THR A 1 99 ? -15.330 -4.307 10.963 1.00 94.62 99 THR A N 1
ATOM 761 C CA . THR A 1 99 ? -16.628 -4.920 10.637 1.00 94.62 99 THR A CA 1
ATOM 762 C C . THR A 1 99 ? -17.033 -4.590 9.216 1.00 94.62 99 THR A C 1
ATOM 764 O O . THR A 1 99 ? -17.119 -3.420 8.864 1.00 94.62 99 THR A O 1
ATOM 767 N N . LEU A 1 100 ? -17.322 -5.609 8.404 1.00 96.19 100 LEU A N 1
ATOM 768 C CA . LEU A 1 100 ? -17.878 -5.440 7.063 1.00 96.19 100 LEU A CA 1
ATOM 769 C C . LEU A 1 100 ? -19.207 -6.174 6.963 1.00 96.19 100 LEU A C 1
ATOM 771 O O . LEU A 1 100 ? -19.256 -7.384 7.187 1.00 96.19 100 LEU A O 1
ATOM 775 N N . ILE A 1 101 ? -20.258 -5.462 6.564 1.00 96.19 101 ILE A N 1
ATOM 776 C CA . ILE A 1 101 ? -21.575 -6.041 6.292 1.00 96.19 101 ILE A CA 1
ATOM 777 C C . ILE A 1 101 ? -22.066 -5.563 4.933 1.00 96.19 101 ILE A C 1
ATOM 779 O O . ILE A 1 101 ? -21.899 -4.409 4.550 1.00 96.19 101 ILE A O 1
ATOM 783 N N . THR A 1 102 ? -22.681 -6.475 4.188 1.00 96.31 102 THR A N 1
ATOM 784 C CA . THR A 1 102 ? -23.427 -6.178 2.964 1.00 96.31 102 THR A CA 1
ATOM 785 C C . THR A 1 102 ? -24.839 -6.713 3.135 1.00 96.31 102 THR A C 1
ATOM 787 O O . THR A 1 102 ? -25.000 -7.883 3.510 1.00 96.31 102 THR A O 1
ATOM 790 N N . ALA A 1 103 ? -25.837 -5.870 2.855 1.00 95.25 103 ALA A N 1
ATOM 791 C CA . ALA A 1 103 ? -27.244 -6.243 2.894 1.00 95.25 103 ALA A CA 1
ATOM 792 C C . ALA A 1 103 ? -27.470 -7.544 2.104 1.00 95.25 103 ALA A C 1
ATOM 794 O O . ALA A 1 103 ? -26.894 -7.683 1.019 1.00 95.25 103 ALA A O 1
ATOM 795 N N . PRO A 1 104 ? -28.271 -8.500 2.614 1.00 92.88 104 PRO A N 1
ATOM 796 C CA . PRO A 1 104 ? -28.494 -9.791 1.961 1.00 92.88 104 PRO A CA 1
ATOM 797 C C . PRO A 1 104 ? -28.846 -9.690 0.472 1.00 92.88 104 PRO A C 1
ATOM 799 O O . PRO A 1 104 ? -28.226 -10.373 -0.346 1.00 92.88 104 PRO A O 1
ATOM 802 N N . ASP A 1 105 ? -29.739 -8.766 0.118 1.00 94.06 105 ASP A N 1
ATOM 803 C CA . ASP A 1 105 ? -30.226 -8.564 -1.254 1.00 94.06 105 ASP A CA 1
ATOM 804 C C . ASP A 1 105 ? -29.196 -7.884 -2.181 1.00 94.06 105 ASP A C 1
ATOM 806 O O . ASP A 1 105 ? -29.338 -7.890 -3.406 1.00 94.06 105 ASP A O 1
ATOM 810 N N . HIS A 1 106 ? -28.104 -7.360 -1.614 1.00 94.12 106 HIS A N 1
ATOM 811 C CA . HIS A 1 106 ? -27.015 -6.688 -2.332 1.00 94.12 106 HIS A CA 1
ATOM 812 C C . HIS A 1 106 ? -25.719 -7.515 -2.394 1.00 94.12 106 HIS A C 1
ATOM 814 O O . HIS A 1 106 ? -24.679 -7.050 -2.878 1.00 94.12 106 HIS A O 1
ATOM 820 N N . ARG A 1 107 ? -25.752 -8.773 -1.932 1.00 92.06 107 ARG A N 1
ATOM 821 C CA . ARG A 1 107 ? -24.609 -9.699 -2.001 1.00 92.06 107 ARG A CA 1
ATOM 822 C C . ARG A 1 107 ? -24.328 -10.144 -3.437 1.00 92.06 107 ARG A C 1
ATOM 824 O O . ARG A 1 107 ? -25.177 -10.101 -4.318 1.00 92.06 107 ARG A O 1
ATOM 831 N N . GLY A 1 108 ? -23.086 -10.554 -3.699 1.00 88.75 108 GLY A N 1
ATOM 832 C CA . GLY A 1 108 ? -22.649 -10.979 -5.038 1.00 88.75 108 GLY A CA 1
ATOM 833 C C . GLY A 1 108 ? -22.413 -9.836 -6.037 1.00 88.75 108 GLY A C 1
ATOM 834 O O . GLY A 1 108 ? -21.877 -10.081 -7.112 1.00 88.75 108 GLY A O 1
ATOM 835 N N . GLN A 1 109 ? -22.709 -8.587 -5.668 1.00 91.62 109 GLN A N 1
ATOM 836 C CA . GLN A 1 109 ? -22.514 -7.401 -6.516 1.00 91.62 109 GLN A CA 1
ATOM 837 C C . GLN A 1 109 ? -21.118 -6.760 -6.375 1.00 91.62 109 GLN A C 1
ATOM 839 O O . GLN A 1 109 ? -20.850 -5.685 -6.904 1.00 91.62 109 GLN A O 1
ATOM 844 N N . GLY A 1 110 ? -20.209 -7.394 -5.626 1.00 92.31 110 GLY A N 1
ATOM 845 C CA . GLY A 1 110 ? -18.838 -6.908 -5.437 1.00 92.31 110 GLY A CA 1
ATOM 846 C C . GLY A 1 110 ? -18.684 -5.729 -4.465 1.00 92.31 110 GLY A C 1
ATOM 847 O O . GLY A 1 110 ? -17.603 -5.149 -4.410 1.00 92.31 110 GLY A O 1
ATOM 848 N N . LEU A 1 111 ? -19.705 -5.389 -3.668 1.00 94.88 111 LEU A N 1
ATOM 849 C CA . LEU A 1 111 ? -19.649 -4.262 -2.721 1.00 94.88 111 LEU A CA 1
ATOM 850 C C . LEU A 1 111 ? -18.527 -4.389 -1.687 1.00 94.88 111 LEU A C 1
ATOM 852 O O . LEU A 1 111 ? -17.785 -3.434 -1.484 1.00 94.88 111 LEU A O 1
ATOM 856 N N . ALA A 1 112 ? -18.323 -5.582 -1.123 1.00 94.06 112 ALA A N 1
ATOM 857 C CA . ALA A 1 112 ? -17.215 -5.831 -0.201 1.00 94.06 112 ALA A CA 1
ATOM 858 C C . ALA A 1 112 ? -15.842 -5.523 -0.833 1.00 94.06 112 ALA A C 1
ATOM 860 O O . ALA A 1 112 ? -14.987 -4.916 -0.196 1.00 94.06 112 ALA A O 1
ATOM 861 N N . ASN A 1 113 ? -15.647 -5.875 -2.112 1.00 94.56 113 ASN A N 1
ATOM 862 C CA . ASN A 1 113 ? -14.413 -5.553 -2.836 1.00 94.56 113 ASN A CA 1
ATOM 863 C C . ASN A 1 113 ? -14.219 -4.048 -2.975 1.00 94.56 113 ASN A C 1
ATOM 865 O O . ASN A 1 113 ? -13.117 -3.559 -2.756 1.00 94.56 113 ASN A O 1
ATOM 869 N N . ARG A 1 114 ? -15.280 -3.325 -3.331 1.00 95.75 114 ARG A N 1
ATOM 870 C CA . ARG A 1 114 ? -15.213 -1.875 -3.509 1.00 95.75 114 ARG A CA 1
ATOM 871 C C . ARG A 1 114 ? -14.959 -1.150 -2.180 1.00 95.75 114 ARG A C 1
ATOM 873 O O . ARG A 1 114 ? -14.220 -0.175 -2.162 1.00 95.75 114 ARG A O 1
ATOM 880 N N . LEU A 1 115 ? -15.515 -1.643 -1.068 1.00 97.25 115 LEU A N 1
ATOM 881 C CA . LEU A 1 115 ? -15.259 -1.107 0.276 1.00 97.25 115 LEU A CA 1
ATOM 882 C C . LEU A 1 115 ? -13.807 -1.334 0.717 1.00 97.25 115 LEU A C 1
ATOM 884 O O . LEU A 1 115 ? -13.164 -0.399 1.189 1.00 97.25 115 LEU A O 1
ATOM 888 N N . TYR A 1 116 ? -13.259 -2.538 0.515 1.00 97.00 116 TYR A N 1
ATOM 889 C CA . TYR A 1 116 ? -11.836 -2.780 0.778 1.00 97.00 116 TYR A CA 1
ATOM 890 C C . TYR A 1 116 ? -10.932 -1.947 -0.128 1.00 97.00 116 TYR A C 1
ATOM 892 O O . TYR A 1 116 ? -9.943 -1.406 0.346 1.00 97.00 116 TYR A O 1
ATOM 900 N N . GLU A 1 117 ? -11.285 -1.780 -1.403 1.00 95.50 117 GLU A N 1
ATOM 901 C CA . GLU A 1 117 ? -10.543 -0.922 -2.330 1.00 95.50 117 GLU A CA 1
ATOM 902 C C . GLU A 1 117 ? -10.530 0.534 -1.877 1.00 95.50 117 GLU A C 1
ATOM 904 O O . GLU A 1 117 ? -9.486 1.181 -1.918 1.00 95.50 117 GLU A O 1
ATOM 909 N N . ALA A 1 118 ? -11.668 1.037 -1.401 1.00 96.25 118 ALA A N 1
ATOM 910 C CA . ALA A 1 118 ? -11.742 2.365 -0.819 1.00 96.25 118 ALA A CA 1
ATOM 911 C C . ALA A 1 118 ? -10.837 2.472 0.417 1.00 96.25 118 ALA A C 1
ATOM 913 O O . ALA A 1 118 ? -10.040 3.402 0.486 1.00 96.25 118 ALA A O 1
ATOM 914 N N . LEU A 1 119 ? -10.872 1.497 1.335 1.00 96.19 119 LEU A N 1
ATOM 915 C CA . LEU A 1 119 ? -10.001 1.484 2.517 1.00 96.19 119 LEU A CA 1
ATOM 916 C C . LEU A 1 119 ? -8.513 1.448 2.139 1.00 96.19 119 LEU A C 1
ATOM 918 O O . LEU A 1 119 ? -7.702 2.182 2.700 1.00 96.19 119 LEU A O 1
ATOM 922 N N . GLU A 1 120 ? -8.154 0.604 1.175 1.00 95.19 120 GLU A N 1
ATOM 923 C CA . GLU A 1 120 ? -6.784 0.417 0.708 1.00 95.19 120 GLU A CA 1
ATOM 924 C C . GLU A 1 120 ? -6.236 1.647 -0.029 1.00 95.19 120 GLU A C 1
ATOM 926 O O . GLU A 1 120 ? -5.028 1.884 -0.003 1.00 95.19 120 GLU A O 1
ATOM 931 N N . ASN A 1 121 ? -7.091 2.443 -0.664 1.00 93.19 121 ASN A N 1
ATOM 932 C CA . ASN A 1 121 ? -6.679 3.621 -1.426 1.00 93.19 121 ASN A CA 1
ATOM 933 C C . ASN A 1 121 ? -6.817 4.938 -0.653 1.00 93.19 121 ASN A C 1
ATOM 935 O O . ASN A 1 121 ? -6.521 5.996 -1.212 1.00 93.19 121 ASN A O 1
ATOM 939 N N . ARG A 1 122 ? -7.222 4.898 0.623 1.00 92.62 122 ARG A N 1
ATOM 940 C CA . ARG A 1 122 ? -7.263 6.096 1.472 1.00 92.62 122 ARG A CA 1
ATOM 941 C C . ARG A 1 122 ? -5.884 6.766 1.522 1.00 92.62 122 ARG A C 1
ATOM 943 O O . ARG A 1 122 ? -4.901 6.096 1.853 1.00 92.62 122 ARG A O 1
ATOM 950 N N . PRO A 1 123 ? -5.766 8.065 1.202 1.00 86.50 123 PRO A N 1
ATOM 951 C CA . PRO A 1 123 ? -4.472 8.744 1.152 1.00 86.50 123 PRO A CA 1
ATOM 952 C C . PRO A 1 123 ? -3.774 8.775 2.518 1.00 86.50 123 PRO A C 1
ATOM 954 O O . PRO A 1 123 ? -2.553 8.627 2.592 1.00 86.50 123 PRO A O 1
ATOM 957 N N . GLU A 1 124 ? -4.554 8.903 3.589 1.00 88.62 124 GLU A N 1
ATOM 958 C CA . GLU A 1 124 ? -4.120 8.955 4.982 1.00 88.62 124 GLU A CA 1
ATOM 959 C C . GLU A 1 124 ? -3.913 7.579 5.630 1.00 88.62 124 GLU A C 1
ATOM 961 O O . GLU A 1 124 ? -3.625 7.513 6.825 1.00 88.62 124 GLU A O 1
ATOM 966 N N . ARG A 1 125 ? -4.053 6.477 4.874 1.00 90.56 125 ARG A N 1
ATOM 967 C CA . ARG A 1 125 ? -3.911 5.131 5.440 1.00 90.56 125 ARG A CA 1
ATOM 968 C C . ARG A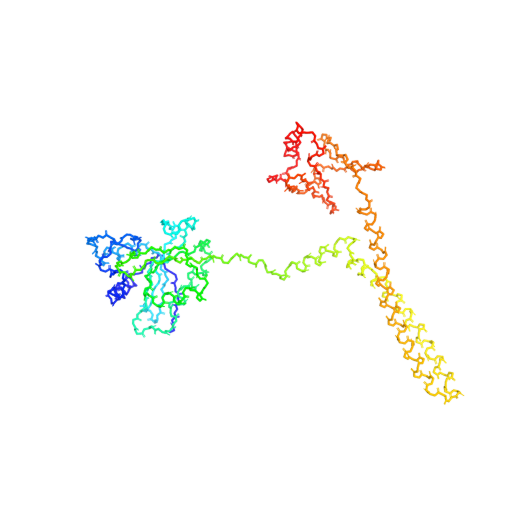 1 125 ? -2.523 4.888 6.027 1.00 90.56 125 ARG A C 1
ATOM 970 O O . ARG A 1 125 ? -1.503 5.320 5.473 1.00 90.56 125 ARG A O 1
ATOM 977 N N . SER A 1 126 ? -2.484 4.069 7.069 1.00 91.25 126 SER A N 1
ATOM 978 C CA . SER A 1 126 ? -1.241 3.531 7.623 1.00 91.25 126 SER A CA 1
ATOM 979 C C . SER A 1 126 ? -0.479 2.661 6.608 1.00 91.25 126 SER A C 1
ATOM 981 O O . SER A 1 126 ? -1.041 2.154 5.627 1.00 91.25 126 SER A O 1
ATOM 983 N N . LYS A 1 127 ? 0.824 2.436 6.861 1.00 92.75 127 LYS A N 1
ATOM 984 C CA . LYS A 1 127 ? 1.650 1.508 6.059 1.00 92.75 127 LYS A CA 1
ATOM 985 C C . LYS A 1 127 ? 1.005 0.123 5.981 1.00 92.75 127 LYS A C 1
ATOM 987 O O . LYS A 1 127 ? 1.046 -0.518 4.938 1.00 92.75 127 LYS A O 1
ATOM 992 N N . PHE A 1 128 ? 0.383 -0.317 7.063 1.00 95.31 128 PHE A N 1
ATOM 993 C CA . PHE A 1 128 ? -0.270 -1.610 7.158 1.00 95.31 128 PHE A CA 1
ATOM 994 C C . PHE A 1 128 ? -1.768 -1.434 7.392 1.00 95.31 128 PHE A C 1
ATOM 996 O O . PHE A 1 128 ? -2.175 -0.542 8.136 1.00 95.31 128 PHE A O 1
ATOM 1003 N N . ILE A 1 129 ? -2.566 -2.297 6.763 1.00 96.94 129 ILE A N 1
ATOM 1004 C CA . ILE A 1 129 ? -3.959 -2.534 7.138 1.00 96.94 129 ILE A CA 1
ATOM 1005 C C . ILE A 1 129 ? -4.063 -3.966 7.659 1.00 96.94 129 ILE A C 1
ATOM 1007 O O . ILE A 1 129 ? -3.694 -4.905 6.955 1.00 96.94 129 ILE A O 1
ATOM 1011 N N . GLY A 1 130 ? -4.557 -4.132 8.878 1.00 96.38 130 GLY A N 1
ATOM 1012 C CA . GLY A 1 130 ? -4.882 -5.418 9.474 1.00 96.38 130 GLY A CA 1
ATOM 1013 C C . GLY A 1 130 ? -6.373 -5.729 9.391 1.00 96.38 130 GLY A C 1
ATOM 1014 O O . GLY A 1 130 ? -7.222 -4.840 9.360 1.00 96.38 130 GLY A O 1
ATOM 1015 N N . SER A 1 131 ? -6.710 -7.010 9.380 1.00 96.00 131 SER A N 1
ATOM 1016 C CA . SER A 1 131 ? -8.062 -7.496 9.655 1.00 96.00 131 SER A CA 1
ATOM 1017 C C . SER A 1 131 ? -7.976 -8.919 10.184 1.00 96.00 131 SER A C 1
ATOM 1019 O O . SER A 1 131 ? -6.944 -9.580 10.052 1.00 96.00 131 SER A O 1
ATOM 1021 N N . ARG A 1 132 ? -9.058 -9.418 10.770 1.00 94.00 132 ARG A N 1
ATOM 1022 C CA . ARG A 1 132 ? -9.159 -10.826 11.150 1.00 94.00 132 ARG A CA 1
ATOM 1023 C C . ARG A 1 132 ? -10.517 -11.384 10.777 1.00 94.00 132 ARG A C 1
ATOM 1025 O O . ARG A 1 132 ? -11.522 -10.680 10.793 1.00 94.00 132 ARG A O 1
ATOM 1032 N N . THR A 1 133 ? -10.547 -12.674 10.499 1.00 94.12 133 THR A N 1
ATOM 1033 C CA . THR A 1 133 ? -11.778 -13.413 10.222 1.00 94.12 133 THR A CA 1
ATOM 1034 C C . THR A 1 133 ? -11.694 -14.814 10.817 1.00 94.12 133 THR A C 1
ATOM 1036 O O . THR A 1 133 ? -10.675 -15.182 11.401 1.00 94.12 133 THR A O 1
ATOM 1039 N N . TRP A 1 134 ? -12.769 -15.586 10.712 1.00 94.12 134 TRP A N 1
ATOM 1040 C CA . TRP A 1 134 ? -12.790 -16.987 11.117 1.00 94.12 134 TRP A CA 1
ATOM 1041 C C . TRP A 1 134 ? -12.499 -17.899 9.920 1.00 94.12 134 TRP A C 1
ATOM 1043 O O . TRP A 1 134 ? -12.892 -17.586 8.794 1.00 94.12 134 TRP A O 1
ATOM 1053 N N . SER A 1 135 ? -11.816 -19.025 10.139 1.00 93.25 135 SER A N 1
ATOM 1054 C CA . SER A 1 135 ? -11.299 -19.875 9.051 1.00 93.25 135 SER A CA 1
ATOM 1055 C C . SER A 1 135 ? -12.375 -20.446 8.116 1.00 93.25 135 SER A C 1
ATOM 1057 O O . SER A 1 135 ? -12.092 -20.728 6.952 1.00 93.25 135 SER A O 1
ATOM 1059 N N . THR A 1 136 ? -13.627 -20.557 8.572 1.00 93.25 136 THR A N 1
ATOM 1060 C CA . THR A 1 136 ? -14.756 -21.012 7.741 1.00 93.25 136 THR A CA 1
ATOM 1061 C C . THR A 1 136 ? -15.470 -19.885 6.981 1.00 93.25 136 THR A C 1
ATOM 1063 O O . THR A 1 136 ? -16.377 -20.165 6.195 1.00 93.25 136 THR A O 1
ATOM 1066 N N . ASN A 1 137 ? -15.044 -18.622 7.124 1.00 93.38 137 ASN A N 1
ATOM 1067 C CA . ASN A 1 137 ? -15.566 -17.492 6.351 1.00 93.38 137 ASN A CA 1
ATOM 1068 C C . ASN A 1 137 ? -15.042 -17.515 4.907 1.00 93.38 137 ASN A C 1
ATOM 1070 O O . ASN A 1 137 ? -14.118 -16.784 4.547 1.00 93.38 137 ASN A O 1
ATOM 1074 N N . GLN A 1 138 ? -15.647 -18.343 4.056 1.00 91.38 138 GLN A N 1
ATOM 1075 C CA . GLN A 1 138 ? -15.192 -18.544 2.675 1.00 91.38 138 GLN A CA 1
ATOM 1076 C C . GLN A 1 138 ? -15.139 -17.248 1.854 1.00 91.38 138 GLN A C 1
ATOM 1078 O O . GLN A 1 138 ? -14.262 -17.093 1.006 1.00 91.38 138 GLN A O 1
ATOM 1083 N N . ALA A 1 139 ? -16.039 -16.296 2.119 1.00 90.44 139 ALA A N 1
ATOM 1084 C CA . ALA A 1 139 ? -16.043 -15.013 1.425 1.00 90.44 139 ALA A CA 1
ATOM 1085 C C . ALA A 1 139 ? -14.762 -14.214 1.720 1.00 90.44 139 ALA A C 1
ATOM 1087 O O . ALA A 1 139 ? -14.077 -13.792 0.787 1.00 90.44 139 ALA A O 1
ATOM 1088 N N . GLN A 1 140 ? -14.407 -14.066 3.002 1.00 91.94 140 GLN A N 1
ATOM 1089 C CA . GLN A 1 140 ? -13.205 -13.337 3.416 1.00 91.94 140 GLN A CA 1
ATOM 1090 C C . GLN A 1 140 ? -11.915 -14.101 3.081 1.00 91.94 140 GLN A C 1
ATOM 1092 O O . GLN A 1 140 ? -10.962 -13.531 2.552 1.00 91.94 140 GLN A O 1
ATOM 1097 N N . MET A 1 141 ? -11.910 -15.419 3.294 1.00 94.31 141 MET A N 1
ATOM 1098 C CA . MET A 1 141 ? -10.770 -16.279 2.959 1.00 94.31 141 MET A CA 1
ATOM 1099 C C . MET A 1 141 ? -10.443 -16.270 1.457 1.00 94.31 141 MET A C 1
ATOM 1101 O O . MET A 1 141 ? -9.298 -16.505 1.080 1.00 94.31 141 MET A O 1
ATOM 1105 N N . HIS A 1 142 ? -11.417 -15.959 0.593 1.00 92.31 142 HIS A N 1
ATOM 1106 C CA . HIS A 1 142 ? -11.217 -15.827 -0.853 1.00 92.31 142 HIS A CA 1
ATOM 1107 C C . HIS A 1 142 ? -10.892 -14.402 -1.308 1.00 92.31 142 HIS A C 1
ATOM 1109 O O . HIS A 1 142 ? -10.075 -14.220 -2.214 1.00 92.31 142 HIS A O 1
ATOM 1115 N N . ILE A 1 143 ? -11.535 -13.384 -0.723 1.00 93.19 143 ILE A N 1
ATOM 1116 C CA . ILE A 1 143 ? -11.352 -11.988 -1.144 1.00 93.19 143 ILE A CA 1
ATOM 1117 C C . ILE A 1 143 ? -9.953 -11.477 -0.787 1.00 93.19 143 ILE A C 1
ATOM 1119 O O . ILE A 1 143 ? -9.298 -10.865 -1.626 1.00 93.19 143 ILE A O 1
ATOM 1123 N N . PHE A 1 144 ? -9.458 -11.789 0.412 1.00 94.94 144 PHE A N 1
ATOM 1124 C CA . PHE A 1 144 ? -8.203 -11.251 0.925 1.00 94.94 144 PHE A CA 1
ATOM 1125 C C . PHE A 1 144 ? -6.980 -11.660 0.087 1.00 94.94 144 PHE A C 1
ATOM 1127 O O . PHE A 1 144 ? -6.287 -10.760 -0.401 1.00 94.94 144 PHE A O 1
ATOM 1134 N N . PRO A 1 145 ? -6.730 -12.954 -0.206 1.00 92.69 145 PRO A N 1
ATOM 1135 C CA . PRO A 1 145 ? -5.592 -13.342 -1.041 1.00 92.69 145 PRO A CA 1
ATOM 1136 C C . PRO A 1 145 ? -5.639 -12.741 -2.448 1.00 92.69 145 PRO A C 1
ATOM 1138 O O . PRO A 1 145 ? -4.613 -12.318 -2.976 1.00 92.69 145 PRO A O 1
ATOM 1141 N N . LYS A 1 146 ? -6.832 -12.644 -3.055 1.00 92.81 146 LYS A N 1
ATOM 1142 C CA . LYS A 1 146 ? -7.006 -12.033 -4.385 1.00 92.81 146 LYS A CA 1
ATOM 1143 C C . LYS A 1 146 ? -6.632 -10.556 -4.420 1.00 92.81 146 LYS A C 1
ATOM 1145 O O . LYS A 1 146 ? -6.221 -10.065 -5.467 1.00 92.81 146 LYS A O 1
ATOM 1150 N N . ARG A 1 147 ? -6.781 -9.867 -3.289 1.00 91.44 147 ARG A N 1
ATOM 1151 C CA . ARG A 1 147 ? -6.414 -8.461 -3.101 1.00 91.44 147 ARG A CA 1
ATOM 1152 C C . ARG A 1 147 ? -4.976 -8.277 -2.605 1.00 91.44 147 ARG A C 1
ATOM 1154 O O . ARG A 1 147 ? -4.564 -7.157 -2.347 1.00 91.44 147 ARG A O 1
ATOM 1161 N N . GLY A 1 148 ? -4.206 -9.358 -2.459 1.00 93.12 148 GLY A N 1
ATOM 1162 C CA . GLY A 1 148 ? -2.814 -9.301 -2.003 1.00 93.12 148 GLY A CA 1
ATOM 1163 C C . GLY A 1 148 ? -2.634 -9.233 -0.484 1.00 93.12 148 GLY A C 1
ATOM 1164 O O . GLY A 1 148 ? -1.509 -9.040 -0.023 1.00 93.12 148 GLY A O 1
ATOM 1165 N N . TRP A 1 149 ? -3.700 -9.429 0.299 1.00 96.44 149 TRP A N 1
ATOM 1166 C CA . TRP A 1 149 ? -3.578 -9.584 1.747 1.00 96.44 149 TRP A CA 1
ATOM 1167 C C . TRP A 1 149 ? -2.907 -10.923 2.065 1.00 96.44 149 TRP A C 1
ATOM 1169 O O . TRP A 1 149 ? -3.191 -11.948 1.439 1.00 96.44 149 TRP A O 1
ATOM 1179 N N . LYS A 1 150 ? -2.035 -10.927 3.069 1.00 95.25 150 LYS A N 1
ATOM 1180 C CA . LYS A 1 150 ? -1.284 -12.106 3.509 1.00 95.25 150 LYS A CA 1
ATOM 1181 C C . LYS A 1 150 ? -1.748 -12.539 4.888 1.00 95.25 150 LYS A C 1
ATOM 1183 O O . LYS A 1 150 ? -1.989 -11.694 5.743 1.00 95.25 150 LYS A O 1
ATOM 1188 N N . ILE A 1 151 ? -1.833 -13.847 5.110 1.00 95.62 151 ILE A N 1
ATOM 1189 C CA . ILE A 1 151 ? -2.025 -14.397 6.454 1.00 95.62 151 ILE A CA 1
ATOM 1190 C C . ILE A 1 151 ? -0.712 -14.221 7.215 1.00 95.62 151 ILE A C 1
ATOM 1192 O O . ILE A 1 151 ? 0.333 -14.642 6.720 1.00 95.62 151 ILE A O 1
ATOM 1196 N N . ILE A 1 152 ? -0.769 -13.604 8.392 1.00 94.31 152 ILE A N 1
ATOM 1197 C CA . ILE A 1 152 ? 0.419 -13.381 9.233 1.00 94.31 152 ILE A CA 1
ATOM 1198 C C . ILE A 1 152 ? 0.379 -14.144 10.554 1.00 94.31 152 ILE A C 1
ATOM 1200 O O . ILE A 1 152 ? 1.427 -14.429 11.123 1.00 94.31 152 ILE A O 1
ATOM 1204 N N . SER A 1 153 ? -0.814 -14.498 11.031 1.00 93.06 153 SER A N 1
ATOM 1205 C CA . SER A 1 153 ? -0.998 -15.265 12.259 1.00 93.06 153 SER A CA 1
ATOM 1206 C C . SER A 1 153 ? -2.311 -16.040 12.207 1.00 93.06 153 SER A C 1
ATOM 1208 O O . SER A 1 153 ? -3.287 -15.597 11.592 1.00 93.06 153 SER A O 1
ATOM 1210 N N . VAL A 1 154 ? -2.329 -17.206 12.846 1.00 93.19 154 VAL A N 1
ATOM 1211 C CA . VAL A 1 154 ? -3.512 -18.054 13.002 1.00 93.19 154 VAL A CA 1
ATOM 1212 C C . VAL A 1 154 ? -3.577 -18.496 14.456 1.00 93.19 154 VAL A C 1
ATOM 1214 O O . VAL A 1 154 ? -2.621 -19.068 14.975 1.00 93.19 154 VAL A O 1
ATOM 1217 N N . VAL A 1 155 ? -4.708 -18.233 15.104 1.00 90.62 155 VAL A N 1
ATOM 1218 C CA . VAL A 1 155 ? -5.014 -18.720 16.451 1.00 90.62 155 VAL A CA 1
ATOM 1219 C C . VAL A 1 155 ? -5.940 -19.917 16.304 1.00 90.62 155 VAL A C 1
ATOM 1221 O O . VAL A 1 155 ? -7.126 -19.761 15.991 1.00 90.62 155 VAL A O 1
ATOM 1224 N N . GLU A 1 156 ? -5.374 -21.104 16.495 1.00 89.94 156 GLU A N 1
ATOM 1225 C CA . GLU A 1 156 ? -6.082 -22.376 16.364 1.00 89.94 156 GLU A CA 1
ATOM 1226 C C . GLU A 1 156 ? -7.254 -22.456 17.350 1.00 89.94 156 GLU A C 1
ATOM 1228 O O . GLU A 1 156 ? -7.104 -22.116 18.524 1.00 89.94 156 GLU A O 1
ATOM 1233 N N . ASN A 1 157 ? -8.429 -22.881 16.876 1.00 86.94 157 ASN A N 1
ATOM 1234 C CA . ASN A 1 157 ? -9.672 -22.930 17.665 1.00 86.94 157 ASN A CA 1
ATOM 1235 C C . ASN A 1 157 ? -10.064 -21.593 18.330 1.00 86.94 157 ASN A C 1
ATOM 1237 O O . ASN A 1 157 ? -10.873 -21.566 19.260 1.00 86.94 157 ASN A O 1
ATOM 1241 N N . GLY A 1 158 ? -9.513 -20.467 17.862 1.00 83.69 158 GLY A N 1
ATOM 1242 C CA . GLY A 1 158 ? -9.717 -19.152 18.469 1.00 83.69 158 GLY A CA 1
ATOM 1243 C C . GLY A 1 158 ? -11.160 -18.638 18.413 1.00 83.69 158 GLY A C 1
ATOM 1244 O O . GLY A 1 158 ? -11.456 -17.632 19.042 1.00 83.69 158 GLY A O 1
ATOM 1245 N N . ARG A 1 159 ? -12.060 -19.286 17.663 1.00 85.75 159 ARG A N 1
ATOM 1246 C CA . ARG A 1 159 ? -13.503 -18.976 17.597 1.00 85.75 159 ARG A CA 1
ATOM 1247 C C . ARG A 1 159 ? -14.379 -20.136 18.076 1.00 85.75 159 ARG A C 1
ATOM 1249 O O . ARG A 1 159 ? -15.579 -20.148 17.806 1.00 85.75 159 ARG A O 1
ATOM 1256 N N . GLY A 1 160 ? -13.780 -21.107 18.757 1.00 84.62 160 GLY A N 1
ATOM 1257 C CA . GLY A 1 160 ? -14.409 -22.353 19.169 1.00 84.62 160 GLY A CA 1
ATOM 1258 C C . GLY A 1 160 ? -13.819 -23.575 18.454 1.00 84.62 160 GLY A C 1
ATOM 1259 O O . GLY A 1 160 ? -13.009 -23.436 17.533 1.00 84.62 160 GLY A O 1
ATOM 1260 N N . PRO A 1 161 ? -14.208 -24.792 18.873 1.00 85.06 161 PRO A N 1
ATOM 1261 C CA . PRO A 1 161 ? -13.641 -26.029 18.343 1.00 85.06 161 PRO A CA 1
ATOM 1262 C C . PRO A 1 161 ? -13.786 -26.147 16.819 1.00 85.06 161 PRO A C 1
ATOM 1264 O O . PRO A 1 161 ? -14.892 -26.087 16.283 1.00 85.06 161 PRO A O 1
ATOM 1267 N N . GLY A 1 162 ? -12.665 -26.343 16.126 1.00 87.62 162 GLY A N 1
ATOM 1268 C CA . GLY A 1 162 ? -12.582 -26.472 14.672 1.00 87.62 162 GLY A CA 1
ATOM 1269 C C . GLY A 1 162 ? -12.695 -25.157 13.894 1.00 87.62 162 GLY A C 1
ATOM 1270 O O . GLY A 1 162 ? -12.802 -25.204 12.669 1.00 87.62 162 GLY A O 1
ATOM 1271 N N . ILE A 1 163 ? -12.703 -24.000 14.570 1.00 90.94 163 ILE A N 1
ATOM 1272 C CA . ILE A 1 163 ? -12.807 -22.684 13.929 1.00 90.94 163 ILE A CA 1
ATOM 1273 C C . ILE A 1 163 ? -11.687 -21.770 14.434 1.00 90.94 163 ILE A C 1
ATOM 1275 O O . ILE A 1 163 ? -11.687 -21.307 15.575 1.00 90.94 163 ILE A O 1
ATOM 1279 N N . ASP A 1 164 ? -10.744 -21.467 13.548 1.00 92.31 164 ASP A N 1
ATOM 1280 C CA . ASP A 1 164 ? -9.569 -20.657 13.866 1.00 92.31 164 ASP A CA 1
ATOM 1281 C C . ASP A 1 164 ? -9.869 -19.168 13.691 1.00 92.31 164 ASP A C 1
ATOM 1283 O O . ASP A 1 164 ? -10.683 -18.784 12.844 1.00 92.31 164 ASP A O 1
ATOM 1287 N N . THR A 1 165 ? -9.159 -18.314 14.429 1.00 92.81 165 THR A N 1
ATOM 1288 C CA . THR A 1 165 ? -9.059 -16.886 14.093 1.00 92.81 165 THR A CA 1
ATOM 1289 C C . THR A 1 165 ? -7.856 -16.683 13.177 1.00 92.81 165 THR A C 1
ATOM 1291 O O . THR A 1 165 ? -6.728 -16.991 13.552 1.00 92.81 165 THR A O 1
ATOM 1294 N N . VAL A 1 166 ? -8.079 -16.129 11.989 1.00 94.88 166 VAL A N 1
ATOM 1295 C CA . VAL A 1 166 ? -7.045 -15.879 10.978 1.00 94.88 166 VAL A CA 1
ATOM 1296 C C . VAL A 1 166 ? -6.810 -14.379 10.857 1.00 94.88 166 VAL A C 1
ATOM 1298 O O . VAL A 1 166 ? -7.745 -13.629 10.574 1.00 94.88 166 VAL A O 1
ATOM 1301 N N . TYR A 1 167 ? -5.565 -13.948 11.045 1.00 95.06 167 TYR A N 1
ATOM 1302 C CA . TYR A 1 167 ? -5.140 -12.557 10.903 1.00 95.06 167 TYR A CA 1
ATOM 1303 C C . TYR A 1 167 ? -4.544 -12.314 9.519 1.00 95.06 167 TYR A C 1
ATOM 1305 O O . TYR A 1 167 ? -3.608 -13.000 9.097 1.00 95.06 167 TYR A O 1
ATOM 1313 N N . PHE A 1 168 ? -5.071 -11.300 8.838 1.00 96.69 168 PHE A N 1
ATOM 1314 C CA . PHE A 1 168 ? -4.634 -10.857 7.524 1.00 96.69 168 PHE A CA 1
ATOM 1315 C C . PHE A 1 168 ? -3.999 -9.470 7.587 1.00 96.69 168 PHE A C 1
ATOM 1317 O O . PHE A 1 168 ? -4.424 -8.602 8.351 1.00 96.69 168 PHE A O 1
ATOM 1324 N N . LEU A 1 169 ? -3.016 -9.259 6.717 1.00 96.44 169 LEU A N 1
ATOM 1325 C CA . LEU A 1 169 ? -2.275 -8.018 6.569 1.00 96.44 169 LEU A CA 1
ATOM 1326 C C . LEU A 1 169 ? -2.240 -7.589 5.101 1.00 96.44 169 LEU A C 1
ATOM 1328 O O . LEU A 1 169 ? -1.800 -8.353 4.241 1.00 96.44 169 LEU A O 1
ATOM 1332 N N . HIS A 1 170 ? -2.618 -6.346 4.824 1.00 96.19 170 HIS A N 1
ATOM 1333 C CA . HIS A 1 170 ? -2.341 -5.665 3.567 1.00 96.19 170 HIS A CA 1
ATOM 1334 C C . HIS A 1 170 ? -1.312 -4.560 3.795 1.00 96.19 170 HIS A C 1
ATOM 1336 O O . HIS A 1 170 ? -1.591 -3.517 4.388 1.00 96.19 170 HIS A O 1
ATOM 1342 N N . GLU A 1 171 ? -0.121 -4.748 3.243 1.00 93.81 171 GLU A N 1
ATOM 1343 C CA . GLU A 1 171 ? 0.921 -3.725 3.216 1.00 93.81 171 GLU A CA 1
ATOM 1344 C C . GLU A 1 171 ? 0.637 -2.730 2.087 1.00 93.81 171 GLU A C 1
ATOM 1346 O O . GLU A 1 171 ? 0.263 -3.122 0.981 1.00 93.81 171 GLU A O 1
ATOM 1351 N N . LYS A 1 172 ? 0.748 -1.431 2.368 1.00 88.00 172 LYS A N 1
ATOM 1352 C CA . LYS A 1 172 ? 0.713 -0.392 1.342 1.00 88.00 172 LYS A CA 1
ATOM 1353 C C . LYS A 1 172 ? 1.838 -0.727 0.363 1.00 88.00 172 LYS A C 1
ATOM 1355 O O . LYS A 1 172 ? 2.967 -0.889 0.828 1.00 88.00 172 LYS A O 1
ATOM 1360 N N . PRO A 1 173 ? 1.562 -0.850 -0.947 1.00 77.38 173 PRO A N 1
ATOM 1361 C CA . PRO A 1 173 ? 2.631 -1.025 -1.913 1.00 77.38 173 PRO A CA 1
ATOM 1362 C C . PRO A 1 173 ? 3.638 0.090 -1.652 1.00 77.38 173 PRO A C 1
ATOM 1364 O O . PRO A 1 173 ? 3.231 1.254 -1.562 1.00 77.38 173 PRO A O 1
ATOM 1367 N N . GLU A 1 174 ? 4.918 -0.246 -1.465 1.00 63.12 174 GLU A N 1
ATOM 1368 C CA . GLU A 1 174 ? 5.941 0.793 -1.505 1.00 63.12 174 GLU A CA 1
ATOM 1369 C C . GLU A 1 174 ? 5.682 1.609 -2.766 1.00 63.12 174 GLU A C 1
ATOM 1371 O O . GLU A 1 174 ? 5.299 1.037 -3.792 1.00 63.12 174 GLU A O 1
ATOM 1376 N N . GLU A 1 175 ? 5.812 2.935 -2.690 1.00 51.47 175 GLU A N 1
ATOM 1377 C CA . GLU A 1 175 ? 5.828 3.736 -3.903 1.00 51.47 175 GLU A CA 1
ATOM 1378 C C . GLU A 1 175 ? 6.940 3.169 -4.780 1.00 51.47 175 GLU A C 1
ATOM 1380 O O . GLU A 1 175 ? 8.121 3.483 -4.611 1.00 51.47 175 GLU A O 1
ATOM 1385 N N . VAL A 1 176 ? 6.556 2.299 -5.711 1.00 43.78 176 VAL A N 1
ATOM 1386 C CA . VAL A 1 176 ? 7.401 1.873 -6.801 1.00 43.78 176 VAL A CA 1
ATOM 1387 C C . VAL A 1 176 ? 7.595 3.159 -7.569 1.00 43.78 176 VAL A C 1
ATOM 1389 O O . VAL A 1 176 ? 6.738 3.567 -8.358 1.00 43.78 176 VAL A O 1
ATOM 1392 N N . LYS A 1 177 ? 8.695 3.861 -7.267 1.00 37.78 177 LYS A N 1
ATOM 1393 C CA . LYS A 1 177 ? 9.159 4.976 -8.079 1.00 37.78 177 LYS A CA 1
ATOM 1394 C C . LYS A 1 177 ? 9.055 4.480 -9.514 1.00 37.78 177 LYS A C 1
ATOM 1396 O O . LYS A 1 177 ? 9.580 3.404 -9.801 1.00 37.78 177 LYS A O 1
ATOM 1401 N N . PRO A 1 178 ? 8.323 5.183 -10.392 1.00 36.06 178 PRO A N 1
ATOM 1402 C CA . PRO A 1 178 ? 8.047 4.671 -11.718 1.00 36.06 178 PRO A CA 1
ATOM 1403 C C . PRO A 1 178 ? 9.373 4.286 -12.371 1.00 36.06 178 PRO A C 1
ATOM 1405 O O . PRO A 1 178 ? 10.241 5.138 -12.568 1.00 36.06 178 PRO A O 1
ATOM 1408 N N . VAL A 1 179 ? 9.504 3.001 -12.710 1.00 43.06 179 VAL A N 1
ATOM 1409 C CA . VAL A 1 179 ? 10.696 2.391 -13.330 1.00 43.06 179 VAL A CA 1
ATOM 1410 C C . VAL A 1 179 ? 11.067 3.083 -14.656 1.00 43.06 179 VAL A C 1
ATOM 1412 O O . VAL A 1 179 ? 12.183 2.973 -15.140 1.00 43.06 179 VAL A O 1
ATOM 1415 N N . LYS A 1 180 ? 10.195 3.945 -15.195 1.00 40.00 180 LYS A N 1
ATOM 1416 C CA . LYS A 1 180 ? 10.484 4.826 -16.337 1.00 40.00 180 LYS A CA 1
ATOM 1417 C C . LYS A 1 180 ? 11.411 6.014 -16.064 1.00 40.00 180 LYS A C 1
ATOM 1419 O O . LYS A 1 180 ? 11.750 6.706 -17.011 1.00 40.00 180 LYS A O 1
ATOM 1424 N N . LYS A 1 181 ? 11.833 6.281 -14.824 1.00 43.38 181 LYS A N 1
ATOM 1425 C CA . LYS A 1 181 ? 12.838 7.326 -14.547 1.00 43.38 181 LYS A CA 1
ATOM 1426 C C . LYS A 1 181 ? 14.237 6.780 -14.324 1.00 43.38 181 LYS A C 1
ATOM 1428 O O . LYS A 1 181 ? 15.153 7.581 -14.383 1.00 43.38 181 LYS A O 1
ATOM 1433 N N . GLU A 1 182 ? 14.419 5.498 -14.028 1.00 39.22 182 GLU A N 1
ATOM 1434 C CA . GLU A 1 182 ? 15.737 4.976 -13.649 1.00 39.22 182 GLU A CA 1
ATOM 1435 C C . GLU A 1 182 ? 16.574 4.635 -14.874 1.00 39.22 182 GLU A C 1
ATOM 1437 O O . GLU A 1 182 ? 17.674 5.148 -14.951 1.00 39.22 182 GLU A O 1
ATOM 1442 N N . GLU A 1 183 ? 16.019 3.977 -15.898 1.00 42.97 183 GLU A N 1
ATOM 1443 C CA . GLU A 1 183 ? 16.702 3.817 -17.196 1.00 42.97 183 GLU A CA 1
ATOM 1444 C C . GLU A 1 183 ? 16.934 5.165 -17.897 1.00 42.97 183 GLU A C 1
ATOM 1446 O O . GLU A 1 183 ? 17.994 5.393 -18.468 1.00 42.97 183 GLU A O 1
ATOM 1451 N N . GLU A 1 184 ? 15.977 6.102 -17.827 1.00 38.62 184 GLU A N 1
ATOM 1452 C CA . GLU A 1 184 ? 16.152 7.453 -18.380 1.00 38.62 184 GLU A CA 1
ATOM 1453 C C . GLU A 1 1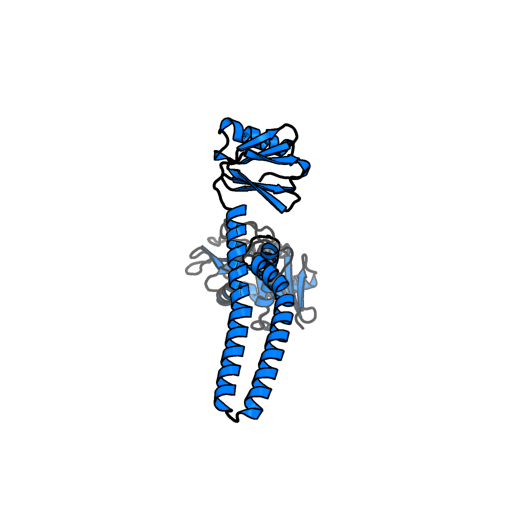84 ? 17.176 8.270 -17.581 1.00 38.62 184 GLU A C 1
ATOM 1455 O O . GLU A 1 184 ? 17.943 9.015 -18.182 1.00 38.62 184 GLU A O 1
ATOM 1460 N N . LYS A 1 185 ? 17.235 8.133 -16.246 1.00 37.50 185 LYS A N 1
ATOM 1461 C CA . LYS A 1 185 ? 18.240 8.796 -15.398 1.00 37.50 185 LYS A CA 1
ATOM 1462 C C . LYS A 1 185 ? 19.601 8.122 -15.456 1.00 37.50 185 LYS A C 1
ATOM 1464 O O . LYS A 1 185 ? 20.574 8.854 -15.389 1.00 37.50 185 LYS A O 1
ATOM 1469 N N . GLU A 1 186 ? 19.693 6.801 -15.579 1.00 37.47 186 GLU A N 1
ATOM 1470 C CA . GLU A 1 186 ? 20.930 6.075 -15.880 1.00 37.47 186 GLU A CA 1
ATOM 1471 C C . GLU A 1 186 ? 21.414 6.489 -17.255 1.00 37.47 186 GLU A C 1
ATOM 1473 O O . GLU A 1 186 ? 22.552 6.912 -17.365 1.00 37.47 186 GLU A O 1
ATOM 1478 N N . ALA A 1 187 ? 20.555 6.519 -18.276 1.00 40.22 187 ALA A N 1
ATOM 1479 C CA . ALA A 1 187 ? 20.927 7.019 -19.594 1.00 40.22 187 ALA A CA 1
ATOM 1480 C C . ALA A 1 187 ? 21.376 8.489 -19.534 1.00 40.22 187 ALA A C 1
ATOM 1482 O O . ALA A 1 187 ? 22.426 8.828 -20.075 1.00 40.22 187 ALA A O 1
ATOM 1483 N N . LEU A 1 188 ? 20.648 9.371 -18.835 1.00 37.56 188 LEU A N 1
ATOM 1484 C CA . LEU A 1 188 ? 21.037 10.775 -18.635 1.00 37.56 188 LEU A CA 1
ATOM 1485 C C . LEU A 1 188 ? 22.328 10.916 -17.816 1.00 37.56 188 LEU A C 1
ATOM 1487 O O . LEU A 1 188 ? 23.149 11.772 -18.139 1.00 37.56 188 LEU A O 1
ATOM 1491 N N . PHE A 1 189 ? 22.540 10.103 -16.782 1.00 38.66 189 PHE A N 1
ATOM 1492 C CA . PHE A 1 189 ? 23.734 10.103 -15.934 1.00 38.66 189 PHE A CA 1
ATOM 1493 C C . PHE A 1 189 ? 24.945 9.549 -16.685 1.00 38.66 189 PHE A C 1
ATOM 1495 O O . PHE A 1 189 ? 26.003 10.174 -16.691 1.00 38.66 189 PHE A O 1
ATOM 1502 N N . GLU A 1 190 ? 24.781 8.443 -17.407 1.00 40.78 190 GLU A N 1
ATOM 1503 C CA . GLU A 1 190 ? 25.794 7.866 -18.280 1.00 40.78 190 GLU A CA 1
ATOM 1504 C C . GLU A 1 190 ? 26.174 8.833 -19.402 1.00 40.78 190 GLU A C 1
ATOM 1506 O O . GLU A 1 190 ? 27.364 8.993 -19.674 1.00 40.78 190 GLU A O 1
ATOM 1511 N N . LEU A 1 191 ? 25.205 9.531 -20.006 1.00 40.94 191 LEU A N 1
ATOM 1512 C CA . LEU A 1 191 ? 25.444 10.606 -20.979 1.00 40.94 191 LEU A CA 1
ATOM 1513 C C . LEU A 1 191 ? 26.138 11.824 -20.344 1.00 40.94 191 LEU A C 1
ATOM 1515 O O . LEU A 1 191 ? 26.918 12.506 -21.010 1.00 40.94 191 LEU A O 1
ATOM 1519 N N . SER A 1 192 ? 25.904 12.083 -19.054 1.00 40.38 192 SER A N 1
ATOM 1520 C CA . SER A 1 192 ? 26.536 13.174 -18.294 1.00 40.38 192 SER A CA 1
ATOM 1521 C C . SER A 1 192 ? 27.957 12.837 -17.832 1.00 40.38 192 SER A C 1
ATOM 1523 O O . SER A 1 192 ? 28.785 13.733 -17.664 1.00 40.38 192 SER A O 1
ATOM 1525 N N . CYS A 1 193 ? 28.282 11.555 -17.655 1.00 43.62 193 CYS A N 1
ATOM 1526 C CA . CYS A 1 193 ? 29.626 11.098 -17.325 1.00 43.62 193 CYS A CA 1
ATOM 1527 C C . CYS A 1 193 ? 30.503 11.071 -18.593 1.00 43.62 193 CYS A C 1
ATOM 1529 O O . CYS A 1 193 ? 30.276 10.253 -19.488 1.00 43.62 193 CYS A O 1
ATOM 1531 N N . PRO A 1 194 ? 31.562 11.901 -18.697 1.00 52.78 194 PRO A N 1
ATOM 1532 C CA . PRO A 1 194 ? 32.319 12.108 -19.937 1.00 52.78 194 PRO A CA 1
ATOM 1533 C C . PRO A 1 194 ? 33.130 10.889 -20.409 1.00 52.78 194 PRO A C 1
ATOM 1535 O O . PRO A 1 194 ? 33.895 10.996 -21.363 1.00 52.78 194 PRO A O 1
ATOM 1538 N N . TYR A 1 195 ? 33.037 9.736 -19.753 1.00 59.09 195 TYR A N 1
ATOM 1539 C CA . TYR A 1 195 ? 33.886 8.573 -20.013 1.00 59.09 195 TYR A CA 1
ATOM 1540 C C . TYR A 1 195 ? 33.134 7.239 -20.055 1.00 59.09 195 TYR A C 1
ATOM 1542 O O . TYR A 1 195 ? 33.790 6.203 -20.110 1.00 59.09 195 TYR A O 1
ATOM 1550 N N . THR A 1 196 ? 31.800 7.233 -20.055 1.00 60.25 196 THR A N 1
ATOM 1551 C CA . THR A 1 196 ? 31.022 6.005 -20.290 1.00 60.25 196 THR A CA 1
ATOM 1552 C C . THR A 1 196 ? 31.103 5.590 -21.760 1.00 60.25 196 THR A C 1
ATOM 1554 O O . THR A 1 196 ? 31.363 6.410 -22.649 1.00 60.25 196 THR A O 1
ATOM 1557 N N . MET A 1 197 ? 30.904 4.298 -22.036 1.00 63.94 197 MET A N 1
ATOM 1558 C CA . MET A 1 197 ? 30.951 3.779 -23.407 1.00 63.94 197 MET A CA 1
ATOM 1559 C C . MET A 1 197 ? 29.867 4.425 -24.279 1.00 63.94 197 MET A C 1
ATOM 1561 O O . MET A 1 197 ? 30.136 4.758 -25.434 1.00 63.94 197 MET A O 1
ATOM 1565 N N . GLU A 1 198 ? 28.673 4.642 -23.727 1.00 64.69 198 GLU A N 1
ATOM 1566 C CA . GLU A 1 198 ? 27.540 5.199 -24.466 1.00 64.69 198 GLU A CA 1
ATOM 1567 C C . GLU A 1 198 ? 27.733 6.692 -24.779 1.00 64.69 198 GLU A C 1
ATOM 1569 O O . GLU A 1 198 ? 27.551 7.104 -25.925 1.00 64.69 198 GLU A O 1
ATOM 1574 N N . ASN A 1 199 ? 28.273 7.485 -23.845 1.00 68.00 199 ASN A N 1
ATOM 1575 C CA . ASN A 1 199 ? 28.661 8.869 -24.130 1.00 68.00 199 ASN A CA 1
ATOM 1576 C C . ASN A 1 199 ? 29.805 8.949 -25.159 1.00 68.00 199 ASN A C 1
ATOM 1578 O O . ASN A 1 199 ? 29.765 9.734 -26.106 1.00 68.00 199 ASN A O 1
ATOM 1582 N N . CYS A 1 200 ? 30.819 8.082 -25.053 1.00 67.81 200 CYS A N 1
ATOM 1583 C CA . CYS A 1 200 ? 31.876 7.991 -26.065 1.00 67.81 200 CYS A CA 1
ATOM 1584 C C . CYS A 1 200 ? 31.327 7.624 -27.454 1.00 67.81 200 CYS A C 1
ATOM 1586 O O . CYS A 1 200 ? 31.818 8.151 -28.458 1.00 67.81 200 CYS A O 1
ATOM 1588 N N . ARG A 1 201 ? 30.307 6.758 -27.529 1.00 70.25 201 ARG A N 1
ATOM 1589 C CA . ARG A 1 201 ? 29.609 6.430 -28.780 1.00 70.25 201 ARG A CA 1
ATOM 1590 C C . ARG A 1 201 ? 28.841 7.620 -29.332 1.00 70.25 201 ARG A C 1
ATOM 1592 O O . ARG A 1 201 ? 28.965 7.872 -30.528 1.00 70.25 201 ARG A O 1
ATOM 1599 N N . GLU A 1 202 ? 28.106 8.359 -28.507 1.00 73.12 202 GLU A N 1
ATOM 1600 C CA . GLU A 1 202 ? 27.380 9.559 -28.943 1.00 73.12 202 GLU A CA 1
ATOM 1601 C C . GLU A 1 202 ? 28.324 10.664 -29.428 1.00 73.12 202 GLU A C 1
ATOM 1603 O O . GLU A 1 202 ? 28.144 11.189 -30.528 1.00 73.12 202 GLU A O 1
ATOM 1608 N N . ILE A 1 203 ? 29.411 10.936 -28.701 1.00 72.00 203 ILE A N 1
ATOM 1609 C CA . ILE A 1 203 ? 30.456 11.869 -29.147 1.00 72.00 203 ILE A CA 1
ATOM 1610 C C . ILE A 1 203 ? 31.008 11.429 -30.509 1.00 72.00 203 ILE A C 1
ATOM 1612 O O . ILE A 1 203 ? 31.074 12.234 -31.438 1.00 72.00 203 ILE A O 1
ATOM 1616 N N . CYS A 1 204 ? 31.334 10.142 -30.677 1.00 72.12 204 CYS A N 1
ATOM 1617 C CA . CYS A 1 204 ? 31.793 9.623 -31.966 1.00 72.12 204 CYS A CA 1
ATOM 1618 C C . CYS A 1 204 ? 30.729 9.755 -33.059 1.00 72.12 204 CYS A C 1
ATOM 1620 O O . CYS A 1 204 ? 31.067 10.155 -34.167 1.00 72.12 204 CYS A O 1
ATOM 1622 N N . ARG A 1 205 ? 29.450 9.471 -32.781 1.00 72.19 205 ARG A N 1
ATOM 1623 C CA . ARG A 1 205 ? 28.348 9.649 -33.745 1.00 72.19 205 ARG A CA 1
ATOM 1624 C C . ARG A 1 205 ? 28.238 11.104 -34.190 1.00 72.19 205 ARG A C 1
ATOM 1626 O O . ARG A 1 205 ? 28.141 11.364 -35.389 1.00 72.19 205 ARG A O 1
ATOM 1633 N N . HIS A 1 206 ? 28.301 12.048 -33.256 1.00 71.00 206 HIS A N 1
ATOM 1634 C CA . HIS A 1 206 ? 28.250 13.477 -33.549 1.00 71.00 206 HIS A CA 1
ATOM 1635 C C . HIS A 1 206 ? 29.465 13.959 -34.355 1.00 71.00 206 HIS A C 1
ATOM 1637 O O . HIS A 1 206 ? 29.293 14.746 -35.285 1.00 71.00 206 HIS A O 1
ATOM 1643 N N . THR A 1 207 ? 30.665 13.440 -34.081 1.00 69.31 207 THR A N 1
ATOM 1644 C CA . THR A 1 207 ? 31.878 13.751 -34.859 1.00 69.31 207 THR A CA 1
ATOM 1645 C C . THR A 1 207 ? 31.911 13.054 -36.227 1.00 69.31 207 THR A C 1
ATOM 1647 O O . THR A 1 207 ? 32.435 13.610 -37.189 1.00 69.31 207 THR A O 1
ATOM 1650 N N . ILE A 1 208 ? 31.320 11.862 -36.356 1.00 67.25 208 ILE A N 1
ATOM 1651 C CA . ILE A 1 208 ? 31.313 11.072 -37.598 1.00 67.25 208 ILE A CA 1
ATOM 1652 C C . ILE A 1 208 ? 30.212 11.526 -38.558 1.00 67.25 208 ILE A C 1
ATOM 1654 O O . ILE A 1 208 ? 30.419 11.446 -39.761 1.00 6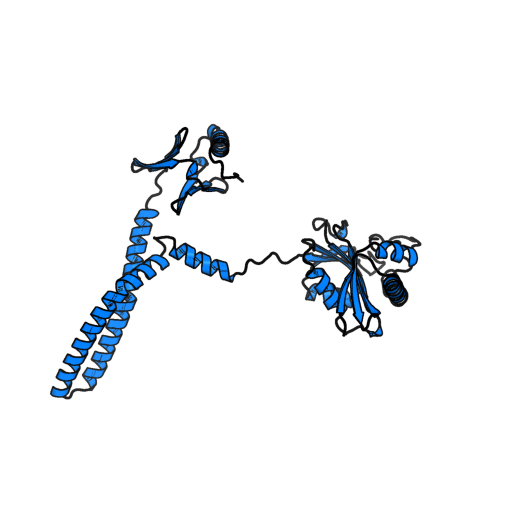7.25 208 ILE A O 1
ATOM 1658 N N . ARG A 1 209 ? 29.077 12.060 -38.087 1.00 66.81 209 ARG A N 1
ATOM 1659 C CA . ARG A 1 209 ? 28.001 12.598 -38.951 1.00 66.81 209 ARG A CA 1
ATOM 1660 C C . ARG A 1 209 ? 28.493 13.559 -40.054 1.00 66.81 209 ARG A C 1
ATOM 1662 O O . ARG A 1 209 ? 28.094 13.359 -41.203 1.00 66.81 209 ARG A O 1
ATOM 1669 N N . PRO A 1 210 ? 29.343 14.568 -39.781 1.00 67.69 210 PRO A N 1
ATOM 1670 C CA . PRO A 1 210 ? 29.882 15.424 -40.838 1.00 67.69 210 PRO A CA 1
ATOM 1671 C C . PRO A 1 210 ? 30.852 14.682 -41.771 1.00 67.69 210 PRO A C 1
ATOM 1673 O O . PRO A 1 210 ? 30.786 14.874 -42.984 1.00 67.69 210 PRO A O 1
ATOM 1676 N N . ALA A 1 211 ? 31.685 13.775 -41.249 1.00 66.00 211 ALA A N 1
ATOM 1677 C CA . ALA A 1 211 ? 32.591 12.966 -42.068 1.00 66.00 211 ALA A CA 1
ATOM 1678 C C . ALA A 1 211 ? 31.832 11.984 -42.983 1.00 66.00 211 ALA A C 1
ATOM 1680 O O . ALA A 1 211 ? 32.170 11.827 -44.153 1.00 66.00 211 ALA A O 1
ATOM 1681 N N . ALA A 1 212 ? 30.750 11.382 -42.485 1.00 68.25 212 ALA A N 1
ATOM 1682 C CA . ALA A 1 212 ? 29.891 10.454 -43.212 1.00 68.25 212 ALA A CA 1
ATOM 1683 C C . ALA A 1 212 ? 29.242 11.108 -44.437 1.00 68.25 212 ALA A C 1
ATOM 1685 O O . ALA A 1 212 ? 29.154 10.472 -45.483 1.00 68.25 212 ALA A O 1
ATOM 1686 N N . ARG A 1 213 ? 28.849 12.387 -44.341 1.00 69.88 213 ARG A N 1
ATOM 1687 C CA . ARG A 1 213 ? 28.361 13.160 -45.497 1.00 69.88 213 ARG A CA 1
ATOM 1688 C C . ARG A 1 213 ? 29.441 13.319 -46.568 1.00 69.88 213 ARG A C 1
ATOM 1690 O O . ARG A 1 213 ? 29.146 13.149 -47.746 1.00 69.88 213 ARG A O 1
ATOM 1697 N N . GLY A 1 214 ? 30.685 13.579 -46.160 1.00 71.69 214 GLY A N 1
ATOM 1698 C CA . GLY A 1 214 ? 31.833 13.628 -47.070 1.00 71.69 214 GLY A CA 1
ATOM 1699 C C . GLY A 1 214 ? 32.086 12.287 -47.765 1.00 71.69 214 GLY A C 1
ATOM 1700 O O . GLY A 1 214 ? 32.211 12.238 -48.986 1.00 71.69 214 GLY A O 1
ATOM 1701 N N . TYR A 1 215 ? 32.079 11.183 -47.015 1.00 72.06 215 TYR A N 1
ATOM 1702 C CA . TYR A 1 215 ? 32.275 9.843 -47.581 1.00 72.06 215 TYR A CA 1
ATOM 1703 C C . TYR A 1 215 ? 31.129 9.400 -48.498 1.00 72.06 215 TYR A C 1
ATOM 1705 O O . TYR A 1 215 ? 31.392 8.794 -49.533 1.00 72.06 215 TYR A O 1
ATOM 1713 N N . LEU A 1 216 ? 29.877 9.737 -48.169 1.00 73.69 216 LEU A N 1
ATOM 1714 C CA . LEU A 1 216 ? 28.722 9.498 -49.042 1.00 73.69 216 LEU A CA 1
ATOM 1715 C C . LEU A 1 216 ? 28.846 10.258 -50.364 1.00 73.69 216 LEU A C 1
ATOM 1717 O O . LEU A 1 216 ? 28.561 9.691 -51.418 1.00 73.69 216 LEU A O 1
ATOM 1721 N N . ALA A 1 217 ? 29.307 11.510 -50.328 1.00 74.44 217 ALA A N 1
ATOM 1722 C CA . ALA A 1 217 ? 29.550 12.285 -51.541 1.00 74.44 217 ALA A CA 1
ATOM 1723 C C . ALA A 1 217 ? 30.640 11.641 -52.416 1.00 74.44 217 ALA A C 1
ATOM 1725 O O . ALA A 1 217 ? 30.421 11.427 -53.607 1.00 74.44 217 ALA A O 1
ATOM 1726 N N . VAL A 1 218 ? 31.775 11.249 -51.826 1.00 76.06 218 VAL A N 1
ATOM 1727 C CA . VAL A 1 218 ? 32.863 10.563 -52.549 1.00 76.06 218 VAL A CA 1
ATOM 1728 C C . VAL A 1 218 ? 32.396 9.224 -53.128 1.00 76.06 218 VAL A C 1
ATOM 1730 O O . VAL A 1 218 ? 32.646 8.940 -54.296 1.00 76.06 218 VAL A O 1
ATOM 1733 N N . ALA A 1 219 ? 31.666 8.421 -52.352 1.00 74.00 219 ALA A N 1
ATOM 1734 C CA . ALA A 1 219 ? 31.117 7.153 -52.822 1.00 74.00 219 ALA A CA 1
ATOM 1735 C C . ALA A 1 219 ? 30.126 7.341 -53.978 1.00 74.00 219 ALA A C 1
ATOM 1737 O O . ALA A 1 219 ? 30.146 6.567 -54.932 1.00 74.00 219 ALA A O 1
ATOM 1738 N N . SER A 1 220 ? 29.304 8.393 -53.925 1.00 75.88 220 SER A N 1
ATOM 1739 C CA . SER A 1 220 ? 28.359 8.725 -54.995 1.00 75.88 220 SER A CA 1
ATOM 1740 C C . SER A 1 220 ? 29.094 9.046 -56.296 1.00 75.88 220 SER A C 1
ATOM 1742 O O . SER A 1 220 ? 28.702 8.551 -57.346 1.00 75.88 220 SER A O 1
ATOM 1744 N N . VAL A 1 221 ? 30.200 9.798 -56.227 1.00 80.06 221 VAL A N 1
ATOM 1745 C CA . VAL A 1 221 ? 31.054 10.102 -57.390 1.00 80.06 221 VAL A CA 1
ATOM 1746 C C . VAL A 1 221 ? 31.702 8.836 -57.959 1.00 80.06 221 VAL A C 1
ATOM 1748 O O . VAL A 1 221 ? 31.695 8.640 -59.173 1.00 80.06 221 VAL A O 1
ATOM 1751 N N . ILE A 1 222 ? 32.216 7.949 -57.100 1.00 77.62 222 ILE A N 1
ATOM 1752 C CA . ILE A 1 222 ? 32.829 6.679 -57.525 1.00 77.62 222 ILE A CA 1
ATOM 1753 C C . ILE A 1 222 ? 31.797 5.776 -58.213 1.00 77.62 222 ILE A C 1
ATOM 1755 O O . ILE A 1 222 ? 32.077 5.230 -59.279 1.00 77.62 222 ILE A O 1
ATOM 1759 N N . LEU A 1 223 ? 30.595 5.646 -57.645 1.00 75.38 223 LEU A N 1
ATOM 1760 C CA . LEU A 1 223 ? 29.511 4.855 -58.232 1.00 75.38 223 LEU A CA 1
ATOM 1761 C C . LEU A 1 223 ? 29.055 5.420 -59.582 1.00 75.38 223 LEU A C 1
ATOM 1763 O O . LEU A 1 223 ? 28.806 4.651 -60.507 1.00 75.38 223 LEU A O 1
ATOM 1767 N N . LEU A 1 224 ? 29.006 6.748 -59.722 1.00 79.88 224 LEU A N 1
ATOM 1768 C CA . LEU A 1 224 ? 28.694 7.414 -60.989 1.00 79.88 224 LEU A CA 1
ATOM 1769 C C . LEU A 1 224 ? 29.758 7.117 -62.054 1.00 79.88 224 LEU A C 1
ATOM 1771 O O . LEU A 1 224 ? 29.416 6.740 -63.173 1.00 79.88 224 LEU A O 1
ATOM 1775 N N . GLY A 1 225 ? 31.041 7.214 -61.695 1.00 79.06 225 GLY A N 1
ATOM 1776 C CA . GLY A 1 225 ? 32.154 6.887 -62.590 1.00 79.06 225 GLY A CA 1
ATOM 1777 C C . GLY A 1 225 ? 32.159 5.419 -63.026 1.00 79.06 225 GLY A C 1
ATOM 1778 O O . GLY A 1 225 ? 32.319 5.131 -64.211 1.00 79.06 225 GLY A O 1
ATOM 1779 N N . LEU A 1 226 ? 31.914 4.492 -62.094 1.00 73.50 226 LEU A N 1
ATOM 1780 C CA . LEU A 1 226 ? 31.800 3.059 -62.387 1.00 73.50 226 LEU A CA 1
ATOM 1781 C C . LEU A 1 226 ? 30.579 2.741 -63.258 1.00 73.50 226 LEU A C 1
ATOM 1783 O O . LEU A 1 226 ? 30.671 1.897 -64.147 1.00 73.50 226 LEU A O 1
ATOM 1787 N N . GLY A 1 227 ? 29.454 3.428 -63.040 1.00 71.94 227 GLY A N 1
ATOM 1788 C CA . GLY A 1 227 ? 28.260 3.297 -63.871 1.00 71.94 227 GLY A CA 1
ATOM 1789 C C . GLY A 1 227 ? 28.507 3.736 -65.312 1.00 71.94 227 GLY A C 1
ATOM 1790 O O . GLY A 1 227 ? 28.182 2.997 -66.238 1.00 71.94 227 GLY A O 1
ATOM 1791 N N . ILE A 1 228 ? 29.154 4.891 -65.500 1.00 78.12 228 ILE A N 1
ATOM 1792 C CA . ILE A 1 228 ? 29.544 5.389 -66.827 1.00 78.12 228 ILE A CA 1
ATOM 1793 C C . ILE A 1 228 ? 30.510 4.410 -67.499 1.00 78.12 228 ILE A C 1
ATOM 1795 O O . ILE A 1 228 ? 30.276 4.018 -68.636 1.00 78.12 228 ILE A O 1
ATOM 1799 N N . TYR A 1 229 ? 31.555 3.966 -66.795 1.00 74.81 229 TYR A N 1
ATOM 1800 C CA . TYR A 1 229 ? 32.532 3.007 -67.322 1.00 74.81 229 TYR A CA 1
ATOM 1801 C C . TYR A 1 229 ? 31.875 1.704 -67.802 1.00 74.81 229 TYR A C 1
ATOM 1803 O O . TYR A 1 229 ? 32.231 1.175 -68.852 1.00 74.81 229 TYR A O 1
ATOM 1811 N N . ASN A 1 230 ? 30.871 1.212 -67.076 1.00 68.38 230 ASN A N 1
ATOM 1812 C CA . ASN A 1 230 ? 30.210 -0.045 -67.411 1.00 68.38 230 ASN A CA 1
ATOM 1813 C C . ASN A 1 230 ? 29.235 0.075 -68.600 1.00 68.38 230 ASN A C 1
ATOM 1815 O O . ASN A 1 230 ? 29.148 -0.846 -69.407 1.00 68.38 230 ASN A O 1
ATOM 1819 N N . ILE A 1 231 ? 28.591 1.234 -68.801 1.00 74.44 231 ILE A N 1
ATOM 1820 C CA . ILE A 1 231 ? 27.813 1.507 -70.030 1.00 74.44 231 ILE A CA 1
ATOM 1821 C C . ILE A 1 231 ? 28.680 1.312 -71.287 1.00 74.44 231 ILE A C 1
ATOM 1823 O O . ILE A 1 231 ? 28.173 0.871 -72.316 1.00 74.44 231 ILE A O 1
ATOM 1827 N N . PHE A 1 232 ? 29.985 1.584 -71.198 1.00 76.69 232 PHE A N 1
ATOM 1828 C CA . PHE A 1 232 ? 30.920 1.397 -72.309 1.00 76.69 232 PHE A CA 1
ATOM 1829 C C . PHE A 1 232 ? 31.438 -0.042 -72.482 1.00 76.69 232 PHE A C 1
ATOM 1831 O O . PHE A 1 232 ? 31.846 -0.381 -73.590 1.00 76.69 232 PHE A O 1
ATOM 1838 N N . LEU A 1 233 ? 31.435 -0.886 -71.441 1.00 75.31 233 LEU A N 1
ATOM 1839 C CA . LEU A 1 233 ? 31.957 -2.266 -71.501 1.00 75.31 233 LEU A CA 1
ATOM 1840 C C . LEU A 1 233 ? 30.882 -3.361 -71.588 1.00 75.31 233 LEU A C 1
ATOM 1842 O O . LEU A 1 233 ? 31.201 -4.472 -72.003 1.00 75.31 233 LEU A O 1
ATOM 1846 N N . GLY A 1 234 ? 29.624 -3.064 -71.246 1.00 74.88 234 GLY A N 1
ATOM 1847 C CA . GLY A 1 234 ? 28.485 -3.967 -71.453 1.00 74.88 234 GLY A CA 1
ATOM 1848 C C . GLY A 1 234 ? 28.391 -5.157 -70.489 1.00 74.88 234 GLY A C 1
ATOM 1849 O O . GLY A 1 234 ? 27.664 -6.105 -70.784 1.00 74.88 234 GLY A O 1
ATOM 1850 N N . ASP A 1 235 ? 29.089 -5.126 -69.347 1.00 72.75 235 ASP A N 1
ATOM 1851 C CA . ASP A 1 235 ? 29.159 -6.252 -68.406 1.00 72.75 235 ASP A CA 1
ATOM 1852 C C . ASP A 1 235 ? 28.406 -5.966 -67.090 1.00 72.75 235 ASP A C 1
ATOM 1854 O O . ASP A 1 235 ? 28.942 -5.527 -66.062 1.00 72.75 235 ASP A O 1
ATOM 1858 N N . TYR A 1 236 ? 27.096 -6.208 -67.140 1.00 72.88 236 TYR A N 1
ATOM 1859 C CA . TYR A 1 236 ? 26.143 -5.856 -66.084 1.00 72.88 236 TYR A CA 1
ATOM 1860 C C . TYR A 1 236 ? 26.265 -6.715 -64.814 1.00 72.88 236 TYR A C 1
ATOM 1862 O O . TYR A 1 236 ? 25.857 -6.281 -63.734 1.00 72.88 236 TYR A O 1
ATOM 1870 N N . LEU A 1 237 ? 26.843 -7.918 -64.900 1.00 75.38 237 LEU A N 1
ATOM 1871 C CA . LEU A 1 237 ? 26.921 -8.841 -63.761 1.00 75.38 237 LEU A CA 1
ATOM 1872 C C . LEU A 1 237 ? 28.037 -8.439 -62.784 1.00 75.38 237 LEU A C 1
ATOM 1874 O O . LEU A 1 237 ? 27.843 -8.454 -61.565 1.00 75.38 237 LEU A O 1
ATOM 1878 N N . ALA A 1 238 ? 29.165 -7.963 -63.317 1.00 71.50 238 ALA A N 1
ATOM 1879 C CA . ALA A 1 238 ? 30.241 -7.362 -62.530 1.00 71.50 238 ALA A CA 1
ATOM 1880 C C . ALA A 1 238 ? 29.776 -6.091 -61.787 1.00 71.50 238 ALA A C 1
ATOM 1882 O O . ALA A 1 238 ? 30.228 -5.815 -60.672 1.00 71.50 238 ALA A O 1
ATOM 1883 N N . MET A 1 239 ? 28.820 -5.346 -62.359 1.00 71.25 239 MET A N 1
ATOM 1884 C CA . MET A 1 239 ? 28.243 -4.144 -61.746 1.00 71.25 239 MET A CA 1
ATOM 1885 C C . MET A 1 239 ? 27.510 -4.456 -60.439 1.00 71.25 239 MET A C 1
ATOM 1887 O O . MET A 1 239 ? 27.734 -3.791 -59.428 1.00 71.25 239 MET A O 1
ATOM 1891 N N . ALA A 1 240 ? 26.655 -5.482 -60.448 1.00 71.81 240 ALA A N 1
ATOM 1892 C CA . ALA A 1 240 ? 25.870 -5.859 -59.279 1.00 71.81 240 ALA A CA 1
ATOM 1893 C C . ALA A 1 240 ? 26.780 -6.259 -58.110 1.00 71.81 240 ALA A C 1
ATOM 1895 O O . ALA A 1 240 ? 26.568 -5.825 -56.977 1.00 71.81 240 ALA A O 1
ATOM 1896 N N . PHE A 1 241 ? 27.849 -7.008 -58.395 1.00 78.38 241 PHE A N 1
ATOM 1897 C CA . PHE A 1 241 ? 28.808 -7.429 -57.376 1.00 78.38 241 PHE A CA 1
ATOM 1898 C C . PHE A 1 241 ? 29.582 -6.243 -56.784 1.00 78.38 241 PHE A C 1
ATOM 1900 O O . PHE A 1 241 ? 29.738 -6.146 -55.568 1.00 78.38 241 PHE A O 1
ATOM 1907 N N . MET A 1 242 ? 30.003 -5.298 -57.629 1.00 75.12 242 MET A N 1
ATOM 1908 C CA . MET A 1 242 ? 30.710 -4.087 -57.200 1.00 75.12 242 MET A CA 1
ATOM 1909 C C . MET A 1 242 ? 29.827 -3.155 -56.363 1.00 75.12 242 MET A C 1
ATOM 1911 O O . MET A 1 242 ? 30.294 -2.604 -55.367 1.00 75.12 242 MET A O 1
ATOM 1915 N N . ILE A 1 243 ? 28.546 -3.010 -56.712 1.00 76.62 243 ILE A N 1
ATOM 1916 C CA . ILE A 1 243 ? 27.589 -2.203 -55.940 1.00 76.62 243 ILE A CA 1
ATOM 1917 C C . ILE A 1 243 ? 27.346 -2.830 -54.565 1.00 76.62 243 ILE A C 1
ATOM 1919 O O . ILE A 1 243 ? 27.394 -2.129 -53.553 1.00 76.62 243 ILE A O 1
ATOM 1923 N N . VAL A 1 244 ? 27.136 -4.149 -54.506 1.00 78.56 244 VAL A N 1
ATOM 1924 C CA . VAL A 1 244 ? 26.945 -4.867 -53.237 1.00 78.56 244 VAL A CA 1
ATOM 1925 C C . VAL A 1 244 ? 28.205 -4.786 -52.371 1.00 78.56 244 VAL A C 1
ATOM 1927 O O . VAL A 1 244 ? 28.105 -4.505 -51.177 1.00 78.56 244 VAL A O 1
ATOM 1930 N N . ALA A 1 245 ? 29.393 -4.946 -52.961 1.00 78.12 245 ALA A N 1
ATOM 1931 C CA . ALA A 1 245 ? 30.662 -4.807 -52.250 1.00 78.12 245 ALA A CA 1
ATOM 1932 C C . ALA A 1 245 ? 30.879 -3.379 -51.719 1.00 78.12 245 ALA A C 1
ATOM 1934 O O . ALA A 1 245 ? 31.283 -3.208 -50.569 1.00 78.12 245 ALA A O 1
ATOM 1935 N N . ALA A 1 246 ? 30.553 -2.349 -52.506 1.00 77.12 246 ALA A N 1
ATOM 1936 C CA . ALA A 1 246 ? 30.645 -0.951 -52.086 1.00 77.12 246 ALA A CA 1
ATOM 1937 C C . ALA A 1 246 ? 29.650 -0.614 -50.963 1.00 77.12 246 ALA A C 1
ATOM 1939 O O . ALA A 1 246 ? 30.012 0.067 -50.001 1.00 77.12 246 ALA A O 1
ATOM 1940 N N . ALA A 1 247 ? 28.418 -1.126 -51.040 1.00 75.06 247 ALA A N 1
ATOM 1941 C CA . ALA A 1 247 ? 27.410 -0.955 -49.996 1.00 75.06 247 ALA A CA 1
ATOM 1942 C C . ALA A 1 247 ? 27.814 -1.663 -48.692 1.00 75.06 247 ALA A C 1
ATOM 1944 O O . ALA A 1 247 ? 27.727 -1.070 -47.614 1.00 75.06 247 ALA A O 1
ATOM 1945 N N . ALA A 1 248 ? 28.324 -2.895 -48.782 1.00 76.06 248 ALA A N 1
ATOM 1946 C CA . ALA A 1 248 ? 28.846 -3.636 -47.637 1.00 76.06 248 ALA A CA 1
ATOM 1947 C C . ALA A 1 248 ? 30.058 -2.929 -47.010 1.00 76.06 248 ALA A C 1
ATOM 1949 O O . ALA A 1 248 ? 30.136 -2.808 -45.787 1.00 76.06 248 ALA A O 1
ATOM 1950 N N . PHE A 1 249 ? 30.966 -2.397 -47.835 1.00 78.06 249 PHE A N 1
ATOM 1951 C CA . PHE A 1 249 ? 32.110 -1.616 -47.373 1.00 78.06 249 PHE A CA 1
ATOM 1952 C C . PHE A 1 249 ? 31.667 -0.339 -46.654 1.00 78.06 249 PHE A C 1
ATOM 1954 O O . PHE A 1 249 ? 32.116 -0.089 -45.541 1.00 78.06 249 PHE A O 1
ATOM 1961 N N . LEU A 1 250 ? 30.735 0.435 -47.219 1.00 74.62 250 LEU A N 1
ATOM 1962 C CA . LEU A 1 250 ? 30.183 1.629 -46.569 1.00 74.62 250 LEU A CA 1
ATOM 1963 C C . LEU A 1 250 ? 29.506 1.301 -45.235 1.00 74.62 250 LEU A C 1
ATOM 1965 O O . LEU A 1 250 ? 29.728 2.010 -44.255 1.00 74.62 250 LEU A O 1
ATOM 1969 N N . TYR A 1 251 ? 28.725 0.221 -45.172 1.00 71.56 251 TYR A N 1
ATOM 1970 C CA . TYR A 1 251 ? 28.048 -0.212 -43.950 1.00 71.56 251 TYR A CA 1
ATOM 1971 C C . TYR A 1 251 ? 29.042 -0.623 -42.853 1.00 71.56 251 TYR A C 1
ATOM 1973 O O . TYR A 1 251 ? 28.954 -0.153 -41.713 1.00 71.56 251 TYR A O 1
ATOM 1981 N N . LEU A 1 252 ? 30.032 -1.451 -43.202 1.00 70.94 252 LEU A N 1
ATOM 1982 C CA . LEU A 1 252 ? 31.070 -1.903 -42.276 1.00 70.94 252 LEU A CA 1
ATOM 1983 C C . LEU A 1 252 ? 31.995 -0.761 -41.850 1.00 70.94 252 LEU A C 1
ATOM 1985 O O . LEU A 1 252 ? 32.372 -0.687 -40.681 1.00 70.94 252 LEU A O 1
ATOM 1989 N N . PHE A 1 253 ? 32.325 0.156 -42.758 1.00 72.12 253 PHE A N 1
ATOM 1990 C CA . PHE A 1 253 ? 33.216 1.272 -42.470 1.00 72.12 253 PHE A CA 1
ATOM 1991 C C . PHE A 1 253 ? 32.517 2.333 -41.617 1.00 72.12 253 PHE A C 1
ATOM 1993 O O . PHE A 1 253 ? 33.032 2.698 -40.569 1.00 72.12 253 PHE A O 1
ATOM 2000 N N . LEU A 1 254 ? 31.306 2.773 -41.966 1.00 70.25 254 LEU A N 1
ATOM 2001 C CA . LEU A 1 254 ? 30.587 3.793 -41.191 1.00 70.25 254 LEU A CA 1
ATOM 2002 C C . LEU A 1 254 ? 30.144 3.274 -39.813 1.00 70.25 254 LEU A C 1
ATOM 2004 O O . LEU A 1 254 ? 30.292 3.978 -38.812 1.00 70.25 254 LEU A O 1
ATOM 2008 N N . GLY A 1 255 ? 29.638 2.038 -39.738 1.00 65.94 255 GLY A N 1
ATOM 2009 C CA . GLY A 1 255 ? 29.178 1.438 -38.482 1.00 65.94 255 GLY A CA 1
ATOM 2010 C C . GLY A 1 255 ? 30.314 0.899 -37.607 1.00 65.94 255 GLY A C 1
ATOM 2011 O O . GLY A 1 255 ? 30.323 1.101 -36.389 1.00 65.94 255 GLY A O 1
ATOM 2012 N N . GLY A 1 256 ? 31.293 0.227 -38.218 1.00 71.50 256 GLY A N 1
ATOM 2013 C CA . GLY A 1 256 ? 32.422 -0.391 -37.521 1.00 71.50 256 GLY A CA 1
ATOM 2014 C C . GLY A 1 256 ? 33.448 0.623 -37.023 1.00 71.50 256 GLY A C 1
ATOM 2015 O O . GLY A 1 256 ? 33.896 0.524 -35.879 1.00 71.50 256 GLY A O 1
ATOM 2016 N N . TYR A 1 257 ? 33.765 1.648 -37.820 1.00 72.00 257 TYR A N 1
ATOM 2017 C CA . TYR A 1 257 ? 34.734 2.682 -37.441 1.00 72.00 257 TYR A CA 1
ATOM 2018 C C . TYR A 1 257 ? 34.260 3.513 -36.243 1.00 72.00 257 TYR A C 1
ATOM 2020 O O . TYR A 1 257 ? 35.054 3.835 -35.357 1.00 72.00 257 TYR A O 1
ATOM 2028 N N . ALA A 1 258 ? 32.958 3.813 -36.162 1.00 70.12 258 ALA A N 1
ATOM 2029 C CA . ALA A 1 258 ? 32.371 4.512 -35.019 1.00 70.12 258 ALA A CA 1
ATOM 2030 C C . ALA A 1 258 ? 32.480 3.696 -33.726 1.00 70.12 258 ALA A C 1
ATOM 2032 O O . ALA A 1 258 ? 32.879 4.223 -32.688 1.00 70.12 258 ALA A O 1
ATOM 2033 N N . ARG A 1 259 ? 32.176 2.394 -33.797 1.00 70.81 259 ARG A N 1
ATOM 2034 C CA . ARG A 1 259 ? 32.280 1.483 -32.649 1.00 70.81 259 ARG A CA 1
ATOM 2035 C C . ARG A 1 259 ? 33.724 1.319 -32.181 1.00 70.81 259 ARG A C 1
ATOM 2037 O O . ARG A 1 259 ? 33.971 1.379 -30.979 1.00 70.81 259 ARG A O 1
ATOM 2044 N N . LEU A 1 260 ? 34.667 1.159 -33.109 1.00 78.12 260 LEU A N 1
ATOM 2045 C CA . LEU A 1 260 ? 36.083 0.989 -32.784 1.00 78.12 260 LEU A CA 1
ATOM 2046 C C . LEU A 1 260 ? 36.678 2.251 -32.143 1.00 78.12 260 LEU A C 1
ATOM 2048 O O . LEU A 1 260 ? 37.342 2.157 -31.113 1.00 78.12 260 LEU A O 1
ATOM 2052 N N . ASN A 1 261 ? 36.411 3.434 -32.704 1.00 77.00 261 ASN A N 1
ATOM 2053 C CA . ASN A 1 261 ? 36.905 4.689 -32.131 1.00 77.00 261 ASN A CA 1
ATOM 2054 C C . ASN A 1 261 ? 36.272 5.002 -30.776 1.00 77.00 261 ASN A C 1
ATOM 2056 O O . ASN A 1 261 ? 36.986 5.425 -29.868 1.00 77.00 261 ASN A O 1
ATOM 2060 N N . ALA A 1 262 ? 34.973 4.737 -30.604 1.00 75.75 262 ALA A N 1
ATOM 2061 C CA . ALA A 1 262 ? 34.317 4.872 -29.307 1.00 75.75 262 ALA A CA 1
ATOM 2062 C C . ALA A 1 262 ? 34.961 3.954 -28.260 1.00 75.75 262 ALA A C 1
ATOM 2064 O O . ALA A 1 262 ? 35.258 4.403 -27.155 1.00 75.75 262 ALA A O 1
ATOM 2065 N N . TRP A 1 263 ? 35.267 2.706 -28.630 1.00 77.50 263 TRP A N 1
ATOM 2066 C CA . TRP A 1 263 ? 35.960 1.760 -27.756 1.00 77.50 263 TRP A CA 1
ATOM 2067 C C . TRP A 1 263 ? 37.390 2.207 -27.408 1.00 77.50 263 TRP A C 1
ATOM 2069 O O . TRP A 1 263 ? 37.785 2.152 -26.244 1.00 77.50 263 TRP A O 1
ATOM 2079 N N . LEU A 1 264 ? 38.163 2.709 -28.379 1.00 80.94 264 LEU A N 1
ATOM 2080 C CA . LEU A 1 264 ? 39.515 3.235 -28.141 1.00 80.94 264 LEU A CA 1
ATOM 2081 C C . LEU A 1 264 ? 39.504 4.485 -27.247 1.00 80.94 264 LEU A C 1
ATOM 2083 O O . LEU A 1 264 ? 40.332 4.604 -26.340 1.00 80.94 264 LEU A O 1
ATOM 2087 N N . LEU A 1 265 ? 38.566 5.406 -27.478 1.00 76.12 265 LEU A N 1
ATOM 2088 C CA . LEU A 1 265 ? 38.383 6.610 -26.666 1.00 76.12 265 LEU A CA 1
ATOM 2089 C C . LEU A 1 265 ? 37.951 6.268 -25.244 1.00 76.12 265 LEU A C 1
ATOM 2091 O O . LEU A 1 265 ? 38.536 6.798 -24.299 1.00 76.12 265 LEU A O 1
ATOM 2095 N N . TYR A 1 266 ? 36.996 5.350 -25.096 1.00 72.62 266 TYR A N 1
ATOM 2096 C CA . TYR A 1 266 ? 36.582 4.809 -23.807 1.00 72.62 266 TYR A CA 1
ATOM 2097 C C . TYR A 1 266 ? 37.779 4.204 -23.074 1.00 72.62 266 TYR A C 1
ATOM 2099 O O . TYR A 1 266 ? 38.101 4.633 -21.973 1.00 72.62 266 TYR A O 1
ATOM 2107 N N . ARG A 1 267 ? 38.537 3.303 -23.713 1.00 73.81 267 ARG A N 1
ATOM 2108 C CA . ARG A 1 267 ? 39.718 2.669 -23.108 1.00 73.81 267 ARG A CA 1
ATOM 2109 C C . ARG A 1 267 ? 40.782 3.689 -22.693 1.00 73.81 267 ARG A C 1
ATOM 2111 O O . ARG A 1 267 ? 41.392 3.543 -21.636 1.00 73.81 267 ARG A O 1
ATOM 2118 N N . ARG A 1 268 ? 41.001 4.739 -23.491 1.00 73.25 268 ARG A N 1
ATOM 2119 C CA . ARG A 1 268 ? 41.933 5.829 -23.158 1.00 73.25 268 ARG A CA 1
ATOM 2120 C C . ARG A 1 268 ? 41.434 6.667 -21.979 1.00 73.25 268 ARG A C 1
ATOM 2122 O O . ARG A 1 268 ? 42.238 6.996 -21.113 1.00 73.25 268 ARG A O 1
ATOM 2129 N N . ARG A 1 269 ? 40.140 7.001 -21.932 1.00 68.50 269 ARG A N 1
ATOM 2130 C CA . ARG A 1 269 ? 39.528 7.764 -20.831 1.00 68.50 269 ARG A CA 1
ATOM 2131 C C . ARG A 1 269 ? 39.456 6.949 -19.546 1.00 68.50 269 ARG A C 1
ATOM 2133 O O . ARG A 1 269 ? 39.861 7.462 -18.517 1.00 68.50 269 ARG A O 1
ATOM 2140 N N . VAL A 1 270 ? 39.069 5.679 -19.609 1.00 61.56 270 VAL A N 1
ATOM 2141 C CA . VAL A 1 270 ? 39.105 4.748 -18.473 1.00 61.56 270 VAL A CA 1
ATOM 2142 C C . VAL A 1 270 ? 40.527 4.589 -17.955 1.00 61.56 270 VAL A C 1
ATOM 2144 O O . VAL A 1 270 ? 40.745 4.716 -16.764 1.00 61.56 270 VAL A O 1
ATOM 2147 N N . ARG A 1 271 ? 41.535 4.422 -18.816 1.00 62.91 271 ARG A N 1
ATOM 2148 C CA . ARG A 1 271 ? 42.933 4.389 -18.358 1.00 62.91 271 ARG A CA 1
ATOM 2149 C C . ARG A 1 271 ? 43.396 5.716 -17.744 1.00 62.91 271 ARG A C 1
ATOM 2151 O O . ARG A 1 271 ? 44.248 5.705 -16.875 1.00 62.91 271 ARG A O 1
ATOM 2158 N N . ASN A 1 272 ? 42.870 6.854 -18.179 1.00 60.34 272 ASN A N 1
ATOM 2159 C CA . ASN A 1 272 ? 43.243 8.147 -17.602 1.00 60.34 272 ASN A CA 1
ATOM 2160 C C . ASN A 1 272 ? 42.459 8.489 -16.320 1.00 60.34 272 ASN A C 1
ATOM 2162 O O . ASN A 1 272 ? 42.974 9.243 -15.502 1.00 60.34 272 ASN A O 1
ATOM 2166 N N . ASN A 1 273 ? 41.241 7.962 -16.160 1.00 56.97 273 ASN A N 1
ATOM 2167 C CA . ASN A 1 273 ? 40.328 8.280 -15.054 1.00 56.97 273 ASN A CA 1
ATOM 2168 C C . ASN A 1 273 ? 40.293 7.190 -13.967 1.00 56.97 273 ASN A C 1
ATOM 2170 O O . ASN A 1 273 ? 40.098 7.506 -12.803 1.00 56.97 273 ASN A O 1
ATOM 2174 N N . HIS A 1 274 ? 40.489 5.925 -14.345 1.00 51.81 274 HIS A N 1
ATOM 2175 C CA . HIS A 1 274 ? 40.551 4.746 -13.469 1.00 51.81 274 HIS A CA 1
ATOM 2176 C C . HIS A 1 274 ? 41.932 4.075 -13.471 1.00 51.81 274 HIS A C 1
ATOM 2178 O O . HIS A 1 274 ? 42.163 3.128 -12.723 1.00 51.81 274 HIS A O 1
ATOM 2184 N N . GLY A 1 275 ? 42.864 4.519 -14.321 1.00 44.59 275 GLY A N 1
ATOM 2185 C CA . GLY A 1 275 ? 44.225 3.998 -14.321 1.00 44.59 275 GLY A CA 1
ATOM 2186 C C . GLY A 1 275 ? 45.044 4.646 -13.226 1.00 44.59 275 GLY A C 1
ATOM 2187 O O . GLY A 1 275 ? 45.720 5.642 -13.465 1.00 44.59 275 GLY A O 1
ATOM 2188 N N . MET A 1 276 ? 44.936 4.038 -12.053 1.00 42.19 276 MET A N 1
ATOM 2189 C CA . MET A 1 276 ? 45.981 3.649 -11.108 1.00 42.19 276 MET A CA 1
ATOM 2190 C C . MET A 1 276 ? 45.293 3.613 -9.739 1.00 42.19 276 MET A C 1
ATOM 2192 O O . MET A 1 276 ? 44.626 4.575 -9.357 1.00 42.19 276 MET A O 1
ATOM 2196 N N . GLU A 1 277 ? 45.448 2.513 -9.001 1.00 46.47 277 GLU A N 1
ATOM 2197 C CA . GLU A 1 277 ? 45.238 2.467 -7.548 1.00 46.47 277 GLU A CA 1
ATOM 2198 C C . GLU A 1 277 ? 46.256 3.409 -6.880 1.00 46.47 277 GLU A C 1
ATOM 2200 O O . GLU A 1 277 ? 47.216 2.999 -6.227 1.00 46.47 277 GLU A O 1
ATOM 2205 N N . GLU A 1 278 ? 46.130 4.709 -7.132 1.00 51.75 278 GLU A N 1
ATOM 2206 C CA . GLU A 1 278 ? 46.997 5.713 -6.552 1.00 51.75 278 GLU A CA 1
ATOM 2207 C C . GLU A 1 278 ? 46.544 5.894 -5.118 1.00 51.75 278 GLU A C 1
ATOM 2209 O O . GLU A 1 278 ? 45.443 6.385 -4.865 1.00 51.75 278 GLU A O 1
ATOM 2214 N N . LYS A 1 279 ? 47.399 5.498 -4.170 1.00 52.47 279 LYS A N 1
ATOM 2215 C CA . LYS A 1 279 ? 47.211 5.828 -2.758 1.00 52.47 279 LYS A CA 1
ATOM 2216 C C . LYS A 1 279 ? 46.964 7.331 -2.650 1.00 52.47 279 LYS A C 1
ATOM 2218 O O . LYS A 1 279 ? 47.856 8.141 -2.910 1.00 52.47 279 LYS A O 1
ATOM 2223 N N . LEU A 1 280 ? 45.727 7.677 -2.322 1.00 58.00 280 LEU A N 1
ATOM 2224 C CA . LEU A 1 280 ? 45.278 9.044 -2.181 1.00 58.00 280 LEU A CA 1
ATOM 2225 C C . LEU A 1 280 ? 45.508 9.462 -0.732 1.00 58.00 280 LEU A C 1
ATOM 2227 O O . LEU A 1 280 ? 44.868 8.946 0.180 1.00 58.00 280 LEU A O 1
ATOM 2231 N N . THR A 1 281 ? 46.419 10.403 -0.516 1.00 61.03 281 THR A N 1
ATOM 2232 C CA . THR A 1 281 ? 46.629 10.992 0.805 1.00 61.03 281 THR A CA 1
ATOM 2233 C C . THR A 1 281 ? 45.790 12.255 0.897 1.00 61.03 281 THR A C 1
ATOM 2235 O O . THR A 1 281 ? 46.073 13.256 0.230 1.00 61.03 281 THR A O 1
ATOM 2238 N N . VAL A 1 282 ? 44.757 12.216 1.732 1.00 63.59 282 VAL A N 1
ATOM 2239 C CA . VAL A 1 282 ? 43.932 13.384 2.039 1.00 63.59 282 VAL A CA 1
ATOM 2240 C C . VAL A 1 282 ? 44.556 14.131 3.211 1.00 63.59 282 VAL A C 1
ATOM 2242 O O . VAL A 1 282 ? 44.854 13.546 4.250 1.00 63.59 282 VAL A O 1
ATOM 2245 N N . ARG A 1 283 ? 44.785 15.433 3.039 1.00 68.44 283 ARG A N 1
ATOM 2246 C CA . ARG A 1 283 ? 45.165 16.346 4.117 1.00 68.44 283 ARG A CA 1
ATOM 2247 C C . ARG A 1 283 ? 44.043 17.339 4.348 1.00 68.44 283 ARG A C 1
ATOM 2249 O O . ARG A 1 283 ? 43.539 17.945 3.406 1.00 68.44 283 ARG A O 1
ATOM 2256 N N . VAL A 1 284 ? 43.692 17.488 5.611 1.00 63.91 284 VAL A N 1
ATOM 2257 C CA . VAL A 1 284 ? 42.666 18.407 6.083 1.00 63.91 284 VAL A CA 1
ATOM 2258 C C . VAL A 1 284 ? 43.386 19.653 6.579 1.00 63.91 284 VAL A C 1
ATOM 2260 O O . VAL A 1 284 ? 44.255 19.557 7.445 1.00 63.91 284 VAL A O 1
ATOM 2263 N N . GLU A 1 285 ? 43.095 20.792 5.965 1.00 72.75 285 GLU A N 1
ATOM 2264 C CA . GLU A 1 285 ? 43.568 22.119 6.369 1.00 72.75 285 GLU A CA 1
ATOM 2265 C C . GLU A 1 285 ? 42.360 22.910 6.915 1.00 72.75 285 GLU A C 1
ATOM 2267 O O . GLU A 1 285 ? 41.211 22.533 6.661 1.00 72.75 285 GLU A O 1
ATOM 2272 N N . GLU A 1 286 ? 42.603 23.994 7.662 1.00 68.00 286 GLU A N 1
ATOM 2273 C CA . GLU A 1 286 ? 41.568 24.742 8.410 1.00 68.00 286 GLU A CA 1
ATOM 2274 C C . GLU A 1 286 ? 40.344 25.131 7.561 1.00 68.00 286 GLU A C 1
ATOM 2276 O O . GLU A 1 286 ? 39.219 25.031 8.035 1.00 68.00 286 GLU A O 1
ATOM 2281 N N . GLU A 1 287 ? 40.534 25.475 6.281 1.00 71.19 287 GLU A N 1
ATOM 2282 C CA . GLU A 1 287 ? 39.439 25.873 5.376 1.00 71.19 287 GLU A CA 1
ATOM 2283 C C . GLU A 1 287 ? 39.290 24.983 4.129 1.00 71.19 287 GLU A C 1
ATOM 2285 O O . GLU A 1 287 ? 38.425 25.231 3.283 1.00 71.19 287 GLU A O 1
ATOM 2290 N N . ARG A 1 288 ? 40.156 23.973 3.944 1.00 76.88 288 ARG A N 1
ATOM 2291 C CA . ARG A 1 288 ? 40.216 23.205 2.687 1.00 76.88 288 ARG A CA 1
ATOM 2292 C C . ARG A 1 288 ? 40.579 21.738 2.881 1.00 76.88 288 ARG A C 1
ATOM 2294 O O . ARG A 1 288 ? 41.445 21.391 3.679 1.00 76.88 288 ARG A O 1
ATOM 2301 N N . ILE A 1 289 ? 40.017 20.889 2.024 1.00 71.44 289 ILE A N 1
ATOM 2302 C CA . ILE A 1 289 ? 40.433 19.494 1.858 1.00 71.44 289 ILE A CA 1
ATOM 2303 C C . ILE A 1 289 ? 41.401 19.417 0.680 1.00 71.44 289 ILE A C 1
ATOM 2305 O O . ILE A 1 289 ? 41.062 19.786 -0.449 1.00 71.44 289 ILE A O 1
ATOM 2309 N N . ARG A 1 290 ? 42.616 18.916 0.915 1.00 73.75 290 ARG A N 1
ATOM 2310 C CA . ARG A 1 290 ? 43.626 18.712 -0.126 1.00 73.75 290 ARG A CA 1
ATOM 2311 C C . ARG A 1 290 ? 43.830 17.224 -0.384 1.00 73.75 290 ARG A C 1
ATOM 2313 O O . ARG A 1 290 ? 44.362 16.504 0.455 1.00 73.75 290 ARG A O 1
ATOM 2320 N N . ALA A 1 291 ? 43.464 16.780 -1.579 1.00 68.00 291 ALA A N 1
ATOM 2321 C CA . ALA A 1 291 ? 43.742 15.436 -2.061 1.00 68.00 291 ALA A CA 1
ATOM 2322 C C . ALA A 1 291 ? 45.070 15.432 -2.830 1.00 68.00 291 ALA A C 1
ATOM 2324 O O . ALA A 1 291 ? 45.254 16.202 -3.780 1.00 68.00 291 ALA A O 1
ATOM 2325 N N . ILE A 1 292 ? 46.007 14.586 -2.401 1.00 67.00 292 ILE A N 1
ATOM 2326 C CA . ILE A 1 292 ? 47.304 14.392 -3.052 1.00 67.00 292 ILE A CA 1
ATOM 2327 C C . ILE A 1 292 ? 47.376 12.943 -3.521 1.00 67.00 292 ILE A C 1
ATOM 2329 O O . ILE A 1 292 ? 47.252 12.026 -2.711 1.00 67.00 292 ILE A O 1
ATOM 2333 N N . ASN A 1 293 ? 47.577 12.732 -4.819 1.00 61.53 293 ASN A N 1
ATOM 2334 C CA . ASN A 1 293 ? 47.765 11.388 -5.362 1.00 61.53 293 ASN A CA 1
ATOM 2335 C C . ASN A 1 293 ? 49.240 10.945 -5.272 1.00 61.53 293 ASN A C 1
ATOM 2337 O O . ASN A 1 293 ? 50.140 11.762 -5.054 1.00 61.53 293 ASN A O 1
ATOM 2341 N N . SER A 1 294 ? 49.511 9.654 -5.482 1.00 58.69 294 SER A N 1
ATOM 2342 C CA . SER A 1 294 ? 50.877 9.101 -5.464 1.00 58.69 294 SER A CA 1
ATOM 2343 C C . SER A 1 294 ? 51.780 9.673 -6.565 1.00 58.69 294 SER A C 1
ATOM 2345 O O . SER A 1 294 ? 52.999 9.666 -6.421 1.00 58.69 294 SER A O 1
ATOM 2347 N N . SER A 1 295 ? 51.190 10.229 -7.627 1.00 54.72 295 SER A N 1
ATOM 2348 C CA . SER A 1 295 ? 51.886 10.966 -8.692 1.00 54.72 295 SER A CA 1
ATOM 2349 C C . SER A 1 295 ? 52.188 12.437 -8.342 1.00 54.72 295 SER A C 1
ATOM 2351 O O . SER A 1 295 ? 52.649 13.197 -9.194 1.00 54.72 295 SER A O 1
ATOM 2353 N N . GLY A 1 296 ? 51.909 12.877 -7.108 1.00 56.47 296 GLY A N 1
ATOM 2354 C CA . GLY A 1 296 ? 52.194 14.224 -6.603 1.00 56.47 296 GLY A CA 1
ATOM 2355 C C . GLY A 1 296 ? 51.287 15.344 -7.128 1.00 56.47 296 GLY A C 1
ATOM 2356 O O . GLY A 1 296 ? 51.493 16.510 -6.779 1.00 56.47 296 GLY A O 1
ATOM 2357 N N . ARG A 1 297 ? 50.263 15.019 -7.926 1.00 58.25 297 ARG A N 1
ATOM 2358 C CA . ARG A 1 297 ? 49.200 15.948 -8.326 1.00 58.25 297 ARG A CA 1
ATOM 2359 C C . ARG A 1 297 ? 48.336 16.276 -7.116 1.00 58.25 297 ARG A C 1
ATOM 2361 O O . ARG A 1 297 ? 47.980 15.406 -6.322 1.00 58.25 297 ARG A O 1
ATOM 2368 N N . ARG A 1 298 ? 48.002 17.557 -6.989 1.00 67.19 298 ARG A N 1
ATOM 2369 C CA . ARG A 1 298 ? 47.265 18.104 -5.850 1.00 67.19 298 ARG A CA 1
ATOM 2370 C C . ARG A 1 298 ? 45.980 18.728 -6.358 1.00 67.19 298 ARG A C 1
ATOM 2372 O O . ARG A 1 298 ? 46.026 19.526 -7.292 1.00 67.19 298 ARG A O 1
ATOM 2379 N N . LYS A 1 299 ? 44.859 18.393 -5.729 1.00 68.75 299 LYS A N 1
ATOM 2380 C CA . LYS A 1 299 ? 43.588 19.091 -5.925 1.00 68.75 299 LYS A CA 1
ATOM 2381 C C . LYS A 1 299 ? 43.081 19.539 -4.558 1.00 68.75 299 LYS A C 1
ATOM 2383 O O . LYS A 1 299 ? 43.079 18.754 -3.611 1.00 68.75 299 LYS A O 1
ATOM 2388 N N . SER A 1 300 ? 42.752 20.819 -4.439 1.00 69.69 300 SER A N 1
ATOM 2389 C CA . SER A 1 3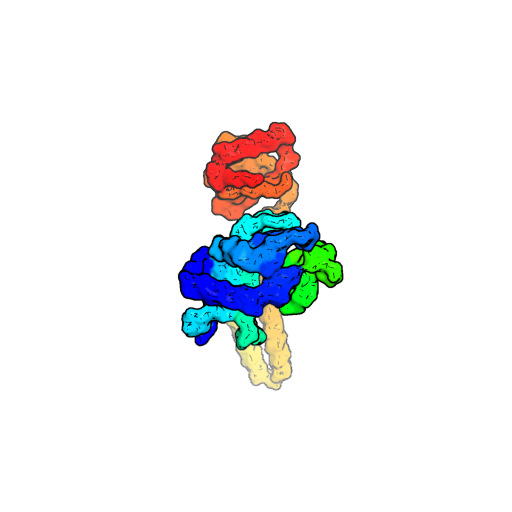00 ? 42.261 21.429 -3.203 1.00 69.69 300 SER A CA 1
ATOM 2390 C C . SER A 1 300 ? 40.820 21.858 -3.387 1.00 69.69 300 SER A C 1
ATOM 2392 O O . SER A 1 300 ? 40.501 22.453 -4.416 1.00 69.69 300 SER A O 1
ATOM 2394 N N . PHE A 1 301 ? 40.001 21.618 -2.376 1.00 73.94 301 PHE A N 1
ATOM 2395 C CA . PHE A 1 301 ? 38.598 21.985 -2.375 1.00 73.94 301 PHE A CA 1
ATOM 2396 C C . PHE A 1 301 ? 38.248 22.752 -1.101 1.00 73.94 301 PHE A C 1
ATOM 2398 O O . PHE A 1 301 ? 38.717 22.383 -0.025 1.00 73.94 301 PHE A O 1
ATOM 2405 N N . SER A 1 302 ? 37.447 23.809 -1.224 1.00 76.31 302 SER A N 1
ATOM 2406 C CA . SER A 1 302 ? 36.870 24.514 -0.071 1.00 76.31 302 SER A CA 1
ATOM 2407 C C . SER A 1 302 ? 35.718 23.703 0.529 1.00 76.31 302 SER A C 1
ATOM 2409 O O . SER A 1 302 ? 35.021 23.003 -0.209 1.00 76.31 302 SER A O 1
ATOM 2411 N N . TYR A 1 303 ? 35.482 23.823 1.838 1.00 72.56 303 TYR A N 1
ATOM 2412 C CA . TYR A 1 303 ? 34.320 23.198 2.485 1.00 72.56 303 TYR A CA 1
ATOM 2413 C C . TYR A 1 303 ? 32.990 23.705 1.914 1.00 72.56 303 TYR A C 1
ATOM 2415 O O . TYR A 1 303 ? 32.057 22.921 1.773 1.00 72.56 303 TYR A O 1
ATOM 2423 N N . ASP A 1 304 ? 32.927 24.961 1.462 1.00 72.19 304 ASP A N 1
ATOM 2424 C CA . ASP A 1 304 ? 31.735 25.514 0.797 1.00 72.19 304 ASP A CA 1
ATOM 2425 C C . ASP A 1 304 ? 31.406 24.813 -0.531 1.00 72.19 304 ASP A C 1
ATOM 2427 O O . ASP A 1 304 ? 30.268 24.841 -0.991 1.00 72.19 304 ASP A O 1
ATOM 2431 N N . GLN A 1 305 ? 32.396 24.167 -1.159 1.00 70.81 305 GLN A N 1
ATOM 2432 C CA . GLN A 1 305 ? 32.199 23.435 -2.413 1.00 70.81 305 GLN A CA 1
ATOM 2433 C C . GLN A 1 305 ? 31.623 22.029 -2.193 1.00 70.81 305 GLN A C 1
ATOM 2435 O O . GLN A 1 305 ? 31.293 21.348 -3.170 1.00 70.81 305 GLN A O 1
ATOM 2440 N N . VAL A 1 306 ? 31.530 21.579 -0.937 1.00 72.56 306 VAL A N 1
ATOM 2441 C CA . VAL A 1 306 ? 30.964 20.283 -0.561 1.00 72.56 306 VAL A CA 1
ATOM 2442 C C . VAL A 1 306 ? 29.443 20.409 -0.523 1.00 72.56 306 VAL A C 1
ATOM 2444 O O . VAL A 1 306 ? 28.877 21.116 0.307 1.00 72.56 306 VAL A O 1
ATOM 2447 N N . ARG A 1 307 ? 28.765 19.700 -1.430 1.00 69.62 307 ARG A N 1
ATOM 2448 C CA . ARG A 1 307 ? 27.296 19.680 -1.503 1.00 69.62 307 ARG A CA 1
ATOM 2449 C C . ARG A 1 307 ? 26.687 18.578 -0.657 1.00 69.62 307 ARG A C 1
ATOM 2451 O O . ARG A 1 307 ? 25.640 18.774 -0.050 1.00 69.62 307 ARG A O 1
ATOM 2458 N N . ARG A 1 308 ? 27.294 17.389 -0.702 1.00 73.69 308 ARG A N 1
ATOM 2459 C CA . ARG A 1 308 ? 26.803 16.193 -0.012 1.00 73.69 308 ARG A CA 1
ATOM 2460 C C . ARG A 1 308 ? 27.955 15.292 0.412 1.00 73.69 308 ARG A C 1
ATOM 2462 O O . ARG A 1 308 ? 28.927 15.162 -0.326 1.00 73.69 308 ARG A O 1
ATOM 2469 N N . ILE A 1 309 ? 27.809 14.634 1.557 1.00 75.94 309 ILE A N 1
ATOM 2470 C CA . ILE A 1 309 ? 28.685 13.563 2.024 1.00 75.94 309 ILE A CA 1
ATOM 2471 C C . ILE A 1 309 ? 27.815 12.313 2.172 1.00 75.94 309 ILE A C 1
ATOM 2473 O O . ILE A 1 309 ? 26.711 12.390 2.711 1.00 75.94 309 ILE A O 1
ATOM 2477 N N . LEU A 1 310 ? 28.275 11.186 1.633 1.00 73.00 310 LEU A N 1
ATOM 2478 C CA . LEU A 1 310 ? 27.678 9.871 1.865 1.00 73.00 310 LEU A CA 1
ATOM 2479 C C . LEU A 1 310 ? 28.698 8.973 2.551 1.00 73.00 310 LEU A C 1
ATOM 2481 O O . LEU A 1 310 ? 29.846 8.905 2.116 1.00 73.00 310 LEU A O 1
ATOM 2485 N N . GLU A 1 311 ? 28.256 8.277 3.591 1.00 73.94 311 GLU A N 1
ATOM 2486 C CA . GLU A 1 311 ? 29.048 7.272 4.289 1.00 73.94 311 GLU A CA 1
ATOM 2487 C C . GLU A 1 311 ? 28.595 5.870 3.874 1.00 73.94 311 GLU A C 1
ATOM 2489 O O . GLU A 1 311 ? 27.401 5.580 3.783 1.00 73.94 311 GLU A O 1
ATOM 2494 N N . CYS A 1 312 ? 29.559 5.002 3.581 1.00 68.88 312 CYS A N 1
ATOM 2495 C CA . CYS A 1 312 ? 29.343 3.598 3.260 1.00 68.88 312 CYS A CA 1
ATOM 2496 C C . CYS A 1 312 ? 30.394 2.763 3.992 1.00 68.88 312 CYS A C 1
ATOM 2498 O O . CYS A 1 312 ? 31.510 2.683 3.498 1.00 68.88 312 CYS A O 1
ATOM 2500 N N . GLU A 1 313 ? 30.048 2.160 5.135 1.00 73.19 313 GLU A N 1
ATOM 2501 C CA . GLU A 1 313 ? 30.865 1.272 5.998 1.00 73.19 313 GLU A CA 1
ATOM 2502 C C . GLU A 1 313 ? 32.289 1.773 6.337 1.00 73.19 313 GLU A C 1
ATOM 2504 O O . GLU A 1 313 ? 32.584 2.117 7.479 1.00 73.19 313 GLU A O 1
ATOM 2509 N N . HIS A 1 314 ? 33.183 1.852 5.352 1.00 68.44 314 HIS A N 1
ATOM 2510 C CA . HIS A 1 314 ? 34.552 2.352 5.469 1.00 68.44 314 HIS A CA 1
ATOM 2511 C C . HIS A 1 314 ? 34.904 3.445 4.448 1.00 68.44 314 HIS A C 1
ATOM 2513 O O . HIS A 1 314 ? 36.065 3.817 4.335 1.00 68.44 314 HIS A O 1
ATOM 2519 N N . LEU A 1 315 ? 33.945 3.965 3.685 1.00 73.56 315 LEU A N 1
ATOM 2520 C CA . LEU A 1 315 ? 34.167 4.907 2.591 1.00 73.56 315 LEU A CA 1
ATOM 2521 C C . LEU A 1 315 ? 33.314 6.164 2.771 1.00 73.56 315 LEU A C 1
ATOM 2523 O O . LEU A 1 315 ? 32.099 6.082 2.930 1.00 73.56 315 LEU A O 1
ATOM 2527 N N . LEU A 1 316 ? 33.949 7.329 2.679 1.00 73.12 316 LEU A N 1
ATOM 2528 C CA . LEU A 1 316 ? 33.284 8.625 2.600 1.00 73.12 316 LEU A CA 1
ATOM 2529 C C . LEU A 1 316 ? 33.331 9.146 1.165 1.00 73.12 316 LEU A C 1
ATOM 2531 O O . LEU A 1 316 ? 34.404 9.282 0.575 1.00 73.12 316 LEU A O 1
ATOM 2535 N N . LEU A 1 317 ? 32.165 9.461 0.611 1.00 75.94 317 LEU A N 1
ATOM 2536 C CA . LEU A 1 317 ? 32.004 10.041 -0.717 1.00 75.94 317 LEU A CA 1
ATOM 2537 C C . LEU A 1 317 ? 31.618 11.515 -0.590 1.00 75.94 317 LEU A C 1
ATOM 2539 O O . LEU A 1 317 ? 30.513 11.835 -0.156 1.00 75.94 317 LEU A O 1
ATOM 2543 N N . PHE A 1 318 ? 32.510 12.411 -1.008 1.00 74.38 318 PHE A N 1
ATOM 2544 C CA . PHE A 1 318 ? 32.267 13.852 -1.053 1.00 74.38 318 PHE A CA 1
ATOM 2545 C C . PHE A 1 318 ? 31.809 14.249 -2.453 1.00 74.38 318 PHE A C 1
ATOM 2547 O O . PHE A 1 318 ? 32.550 14.096 -3.425 1.00 74.38 318 PHE A O 1
ATOM 2554 N N . PHE A 1 319 ? 30.600 14.787 -2.553 1.00 73.88 319 PHE A N 1
ATOM 2555 C CA . PHE A 1 319 ? 30.030 15.307 -3.789 1.00 73.88 319 PHE A CA 1
ATOM 2556 C C . PHE A 1 319 ? 30.278 16.810 -3.872 1.00 73.88 319 PHE A C 1
ATOM 2558 O O . PHE A 1 319 ? 29.773 17.574 -3.046 1.00 73.88 319 PHE A O 1
ATOM 2565 N N . MET A 1 320 ? 31.035 17.225 -4.885 1.00 74.44 320 MET A N 1
ATOM 2566 C CA . MET A 1 320 ? 31.469 18.610 -5.073 1.00 74.44 320 MET A CA 1
ATOM 2567 C C . MET A 1 320 ? 30.692 19.300 -6.199 1.00 74.44 320 MET A C 1
ATOM 2569 O O . MET A 1 320 ? 30.094 18.642 -7.052 1.00 74.44 320 MET A O 1
ATOM 2573 N N . GLU A 1 321 ? 30.731 20.634 -6.242 1.00 64.31 321 GLU A N 1
ATOM 2574 C CA . GLU A 1 321 ? 29.959 21.427 -7.212 1.00 64.31 321 GLU A CA 1
ATOM 2575 C C . GLU A 1 321 ? 30.240 21.125 -8.692 1.00 64.31 321 GLU A C 1
ATOM 2577 O O . GLU A 1 321 ? 29.327 21.160 -9.516 1.00 64.31 321 GLU A O 1
ATOM 2582 N N . GLU A 1 322 ? 31.482 20.779 -9.030 1.00 59.69 322 GLU A N 1
ATOM 2583 C CA . GLU A 1 322 ? 31.942 20.525 -10.404 1.00 59.69 322 GLU A CA 1
ATOM 2584 C C . GLU A 1 322 ? 31.704 19.077 -10.876 1.00 59.69 322 GLU A C 1
ATOM 2586 O O . GLU A 1 322 ? 32.510 18.531 -11.630 1.00 59.69 322 GLU A O 1
ATOM 2591 N N . MET A 1 323 ? 30.659 18.397 -10.386 1.00 61.16 323 MET A N 1
ATOM 2592 C CA . MET A 1 323 ? 30.399 16.974 -10.690 1.00 61.16 323 MET A CA 1
ATOM 2593 C C . MET A 1 323 ? 31.596 16.057 -10.361 1.00 61.16 323 MET A C 1
ATOM 2595 O O . MET A 1 323 ? 31.776 14.993 -10.953 1.00 61.16 323 MET A O 1
ATOM 2599 N N . THR A 1 324 ? 32.447 16.482 -9.423 1.00 63.31 324 THR A N 1
ATOM 2600 C CA . THR A 1 324 ? 33.592 15.705 -8.941 1.00 63.31 324 THR A CA 1
ATOM 2601 C C . THR A 1 324 ? 33.181 14.977 -7.669 1.00 63.31 324 THR A C 1
ATOM 2603 O O . THR A 1 324 ? 32.653 15.601 -6.749 1.00 63.31 324 THR A O 1
ATOM 2606 N N . VAL A 1 325 ? 33.457 13.674 -7.608 1.00 70.81 325 VAL A N 1
ATOM 2607 C CA . VAL A 1 325 ? 33.293 12.873 -6.392 1.00 70.81 325 VAL A CA 1
ATOM 2608 C C . VAL A 1 325 ? 34.672 12.520 -5.855 1.00 70.81 325 VAL A C 1
ATOM 2610 O O . VAL A 1 325 ? 35.498 11.970 -6.583 1.00 70.81 325 VAL A O 1
ATOM 2613 N N . LEU A 1 326 ? 34.929 12.857 -4.594 1.00 72.88 326 LEU A N 1
ATOM 2614 C CA . LEU A 1 326 ? 36.122 12.417 -3.877 1.00 72.88 326 LEU A CA 1
ATOM 2615 C C . LEU A 1 326 ? 35.739 11.234 -2.991 1.00 72.88 326 LEU A C 1
ATOM 2617 O O . LEU A 1 326 ? 34.856 11.365 -2.152 1.00 72.88 326 LEU A O 1
ATOM 2621 N N . ALA A 1 327 ? 36.402 10.096 -3.171 1.00 71.44 327 ALA A N 1
ATOM 2622 C CA . ALA A 1 327 ? 36.224 8.925 -2.323 1.00 71.44 327 ALA A CA 1
ATOM 2623 C C . ALA A 1 327 ? 37.393 8.821 -1.337 1.00 71.44 327 ALA A C 1
ATOM 2625 O O . ALA A 1 327 ? 38.554 8.855 -1.749 1.00 71.44 327 ALA A O 1
ATOM 2626 N N . VAL A 1 328 ? 37.087 8.711 -0.047 1.00 71.12 328 VAL A N 1
ATOM 2627 C CA . VAL A 1 328 ? 38.071 8.621 1.036 1.00 71.12 328 VAL A CA 1
ATOM 2628 C C . VAL A 1 328 ? 37.808 7.353 1.832 1.00 71.12 328 VAL A C 1
ATOM 2630 O O . VAL A 1 328 ? 36.759 7.221 2.453 1.00 71.12 328 VAL A O 1
ATOM 2633 N N . ASP A 1 329 ? 38.753 6.415 1.812 1.00 71.00 329 ASP A N 1
ATOM 2634 C CA . ASP A 1 329 ? 38.686 5.212 2.648 1.00 71.00 329 ASP A CA 1
ATOM 2635 C C . ASP A 1 329 ? 39.090 5.575 4.082 1.00 71.00 329 ASP A C 1
ATOM 2637 O O . ASP A 1 329 ? 40.224 5.984 4.337 1.00 71.00 329 ASP A O 1
ATOM 2641 N N . MET A 1 330 ? 38.170 5.427 5.027 1.00 68.12 330 MET A N 1
ATOM 2642 C CA . MET A 1 330 ? 38.362 5.720 6.445 1.00 68.12 330 MET A CA 1
ATOM 2643 C C . MET A 1 330 ? 39.451 4.857 7.079 1.00 68.12 330 MET A C 1
ATOM 2645 O O . MET A 1 330 ? 40.131 5.325 7.988 1.00 68.12 330 MET A O 1
ATOM 2649 N N . ARG A 1 331 ? 39.709 3.649 6.560 1.00 67.19 331 ARG A N 1
ATOM 2650 C CA . ARG A 1 331 ? 40.798 2.779 7.045 1.00 67.19 331 ARG A CA 1
ATOM 2651 C C . ARG A 1 331 ? 42.181 3.328 6.712 1.00 67.19 331 ARG A C 1
ATOM 2653 O O . ARG A 1 331 ? 43.174 2.900 7.293 1.00 67.19 331 ARG A O 1
ATOM 2660 N N . SER A 1 332 ? 42.263 4.275 5.776 1.00 63.22 332 SER A N 1
ATOM 2661 C CA . SER A 1 332 ? 43.510 4.992 5.501 1.00 63.22 332 SER A CA 1
ATOM 2662 C C . SER A 1 332 ? 43.865 6.008 6.594 1.00 63.22 332 SER A C 1
ATOM 2664 O O . SER A 1 332 ? 45.017 6.441 6.671 1.00 63.22 332 SER A O 1
ATOM 2666 N N . LEU A 1 333 ? 42.904 6.371 7.453 1.00 62.59 333 LEU A N 1
ATOM 2667 C CA . LEU A 1 333 ? 43.109 7.247 8.600 1.00 62.59 333 LEU A CA 1
ATOM 2668 C C . LEU A 1 333 ? 43.372 6.415 9.870 1.00 62.59 333 LEU A C 1
ATOM 2670 O O . LEU A 1 333 ? 42.671 5.430 10.111 1.00 62.59 333 LEU A O 1
ATOM 2674 N N . PRO A 1 334 ? 44.333 6.822 10.721 1.00 65.31 334 PRO A N 1
ATOM 2675 C CA . PRO A 1 334 ? 44.534 6.214 12.036 1.00 65.31 334 PRO A CA 1
ATOM 2676 C C . PRO A 1 334 ? 43.238 6.228 12.861 1.00 65.31 334 PRO A C 1
ATOM 2678 O O . PRO A 1 334 ? 42.559 7.254 12.881 1.00 65.31 334 PRO A O 1
ATOM 2681 N N . GLU A 1 335 ? 42.907 5.133 13.555 1.00 63.44 335 GLU A N 1
ATOM 2682 C CA . GLU A 1 335 ? 41.642 4.976 14.308 1.00 63.44 335 GLU A CA 1
ATOM 2683 C C . GLU A 1 335 ? 41.365 6.141 15.269 1.00 63.44 335 GLU A C 1
ATOM 2685 O O . GLU A 1 335 ? 40.251 6.655 15.327 1.00 63.44 335 GLU A O 1
ATOM 2690 N N . ASN A 1 336 ? 42.401 6.643 15.944 1.00 62.00 336 ASN A N 1
ATOM 2691 C CA . ASN A 1 336 ? 42.298 7.782 16.859 1.00 62.00 336 ASN A CA 1
ATOM 2692 C C . ASN A 1 336 ? 41.948 9.118 16.181 1.00 62.00 336 ASN A C 1
ATOM 2694 O O . ASN A 1 336 ? 41.601 10.063 16.875 1.00 62.00 336 ASN A O 1
ATOM 2698 N N . ARG A 1 337 ? 42.053 9.219 14.852 1.00 66.50 337 ARG A N 1
ATOM 2699 C CA . ARG A 1 337 ? 41.723 10.422 14.073 1.00 66.50 337 ARG A CA 1
ATOM 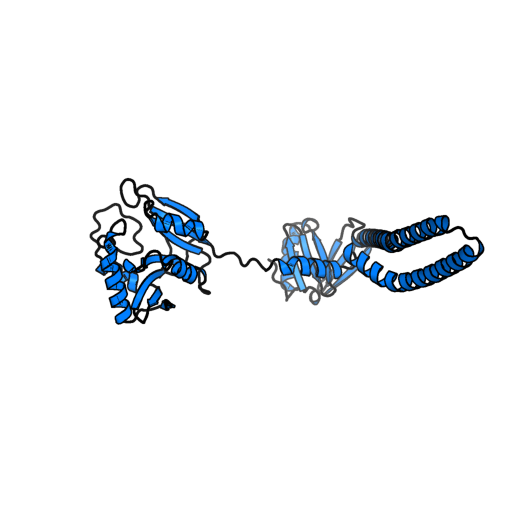2700 C C . ARG A 1 337 ? 40.435 10.294 13.274 1.00 66.50 337 ARG A C 1
ATOM 2702 O O . ARG A 1 337 ? 40.004 11.282 12.689 1.00 66.50 337 ARG A O 1
ATOM 2709 N N . GLN A 1 338 ? 39.823 9.114 13.220 1.00 66.25 338 GLN A N 1
ATOM 2710 C CA . GLN A 1 338 ? 38.588 8.913 12.462 1.00 66.25 338 GLN A CA 1
ATOM 2711 C C . GLN A 1 338 ? 37.421 9.683 13.091 1.00 66.25 338 GLN A C 1
ATOM 2713 O O . GLN A 1 338 ? 36.682 10.358 12.377 1.00 66.25 338 GLN A O 1
ATOM 2718 N N . THR A 1 339 ? 37.301 9.649 14.421 1.00 68.56 339 THR A N 1
ATOM 2719 C CA . THR A 1 339 ? 36.269 10.384 15.170 1.00 68.56 339 THR A CA 1
ATOM 2720 C C . THR A 1 339 ? 36.476 11.896 15.090 1.00 68.56 339 THR A C 1
ATOM 2722 O O . THR A 1 339 ? 35.543 12.625 14.758 1.00 68.56 339 THR A O 1
ATOM 2725 N N . ASP A 1 340 ? 37.711 12.365 15.295 1.00 68.94 340 ASP A N 1
ATOM 2726 C CA . ASP A 1 340 ? 38.062 13.788 15.180 1.00 68.94 340 ASP A CA 1
ATOM 2727 C C . ASP A 1 340 ? 37.797 14.321 13.769 1.00 68.94 340 ASP A C 1
ATOM 2729 O O . ASP A 1 340 ? 37.307 15.435 13.595 1.00 68.94 340 ASP A O 1
ATOM 2733 N N . PHE A 1 341 ? 38.080 13.508 12.748 1.00 72.25 341 PHE A N 1
ATOM 2734 C CA . PHE A 1 341 ? 37.824 13.863 11.359 1.00 72.25 341 PHE A CA 1
ATOM 2735 C C . PHE A 1 341 ? 36.327 14.019 11.067 1.00 72.25 341 PHE A C 1
ATOM 2737 O O . PHE A 1 341 ? 35.944 14.965 10.381 1.00 72.25 341 PHE A O 1
ATOM 2744 N N . ARG A 1 342 ? 35.471 13.153 11.624 1.00 71.44 342 ARG A N 1
ATOM 2745 C CA . ARG A 1 342 ? 34.008 13.270 11.488 1.00 71.44 342 ARG A CA 1
ATOM 2746 C C . ARG A 1 342 ? 33.481 14.549 12.134 1.00 71.44 342 ARG A C 1
ATOM 2748 O O . ARG A 1 342 ? 32.820 15.333 11.460 1.00 71.44 342 ARG A O 1
ATOM 2755 N N . LEU A 1 343 ? 33.850 14.799 13.392 1.00 70.44 343 LEU A N 1
ATOM 2756 C CA . LEU A 1 343 ? 33.446 16.005 14.128 1.00 70.44 343 LEU A CA 1
ATOM 2757 C C . LEU A 1 343 ? 33.917 17.283 13.425 1.00 70.44 343 LEU A C 1
ATOM 2759 O O . LEU A 1 343 ? 33.194 18.276 13.345 1.00 70.44 343 LEU A O 1
ATOM 2763 N N . PHE A 1 344 ? 35.127 17.248 12.867 1.00 72.00 344 PHE A N 1
ATOM 2764 C CA . PHE A 1 344 ? 35.666 18.352 12.092 1.00 72.00 344 PHE A CA 1
ATOM 2765 C C . PHE A 1 344 ? 34.842 18.617 10.817 1.00 72.00 344 PHE A C 1
ATOM 2767 O O . PHE A 1 344 ? 34.551 19.776 10.512 1.00 72.00 344 PHE A O 1
ATOM 2774 N N . LEU A 1 345 ? 34.429 17.575 10.087 1.00 73.44 345 LEU A N 1
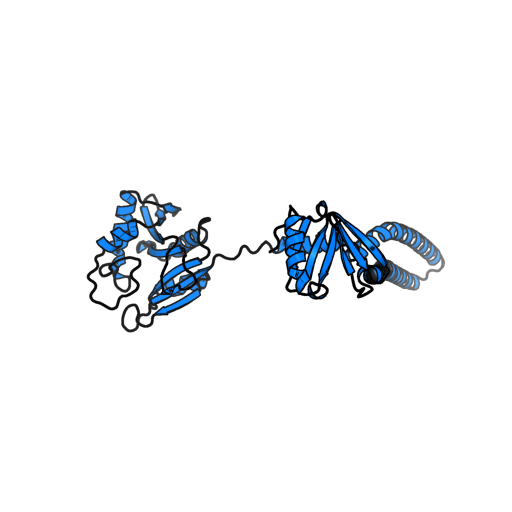ATOM 2775 C CA . LEU A 1 345 ? 33.592 17.726 8.892 1.00 73.44 345 LEU A CA 1
ATOM 2776 C C . LEU A 1 345 ? 32.195 18.263 9.224 1.00 73.44 345 LEU A C 1
ATOM 2778 O O . LEU A 1 345 ? 31.715 19.136 8.504 1.00 73.44 345 LEU A O 1
ATOM 2782 N N . GLU A 1 346 ? 31.576 17.809 10.315 1.00 70.81 346 GLU A N 1
ATOM 2783 C CA . GLU A 1 346 ? 30.281 18.326 10.787 1.00 70.81 346 GLU A CA 1
ATOM 2784 C C . GLU A 1 346 ? 30.342 19.817 11.131 1.00 70.81 346 GLU A C 1
ATOM 2786 O O . GLU A 1 346 ? 29.433 20.573 10.789 1.00 70.81 346 GLU A O 1
ATOM 2791 N N . ALA A 1 347 ? 31.434 20.262 11.759 1.00 71.00 347 ALA A N 1
ATOM 2792 C CA . ALA A 1 347 ? 31.606 21.659 12.146 1.00 71.00 347 ALA A CA 1
ATOM 2793 C C . ALA A 1 347 ? 31.793 22.609 10.944 1.00 71.00 347 ALA A C 1
ATOM 2795 O O . ALA A 1 347 ? 31.369 23.765 11.004 1.00 71.00 347 ALA A O 1
ATOM 2796 N N . HIS A 1 348 ? 32.413 22.139 9.854 1.00 70.44 348 HIS A N 1
ATOM 2797 C CA . HIS A 1 348 ? 32.807 22.994 8.725 1.00 70.44 348 HIS A CA 1
ATOM 2798 C C . HIS A 1 348 ? 31.921 22.824 7.475 1.00 70.44 348 HIS A C 1
ATOM 2800 O O . HIS A 1 348 ? 31.787 23.765 6.694 1.00 70.44 348 HIS A O 1
ATOM 2806 N N . CYS A 1 349 ? 31.254 21.679 7.283 1.00 70.88 349 CYS A N 1
ATOM 2807 C CA . CYS A 1 349 ? 30.411 21.404 6.109 1.00 70.88 349 CYS A CA 1
ATOM 2808 C C . CYS A 1 349 ? 28.924 21.690 6.393 1.00 70.88 349 CYS A C 1
ATOM 2810 O O . CYS A 1 349 ? 28.109 20.773 6.512 1.00 70.88 349 CYS A O 1
ATOM 2812 N N . LYS A 1 350 ? 28.555 22.979 6.455 1.00 58.28 350 LYS A N 1
ATOM 2813 C CA . LYS A 1 350 ? 27.228 23.482 6.891 1.00 58.28 350 LYS A CA 1
ATOM 2814 C C . LYS A 1 350 ? 26.003 22.905 6.162 1.00 58.28 350 LYS A C 1
ATOM 2816 O O . LYS A 1 350 ? 24.909 22.926 6.718 1.00 58.28 350 LYS A O 1
ATOM 2821 N N . ASN A 1 351 ? 26.163 22.403 4.937 1.00 58.47 351 ASN A N 1
ATOM 2822 C CA . ASN A 1 351 ? 25.054 21.949 4.086 1.00 58.47 351 ASN A CA 1
ATOM 2823 C C . ASN A 1 351 ? 24.800 20.435 4.141 1.00 58.47 351 ASN A C 1
ATOM 2825 O O . ASN A 1 351 ? 24.073 19.898 3.305 1.00 58.47 351 ASN A O 1
ATOM 2829 N N . THR A 1 352 ? 25.380 19.733 5.115 1.00 54.19 352 THR A N 1
ATOM 2830 C CA . THR A 1 352 ? 25.446 18.271 5.076 1.00 54.19 352 THR A CA 1
ATOM 2831 C C . THR A 1 352 ? 25.212 17.649 6.435 1.00 54.19 352 THR A C 1
ATOM 2833 O O . THR A 1 352 ? 26.000 17.841 7.351 1.00 54.19 352 THR A O 1
ATOM 2836 N N . LYS A 1 353 ? 24.146 16.852 6.551 1.00 54.66 353 LYS A N 1
ATOM 2837 C CA . LYS A 1 353 ? 24.006 15.895 7.650 1.00 54.66 353 LYS A CA 1
ATOM 2838 C C . LYS A 1 353 ? 24.796 14.645 7.275 1.00 54.66 353 LYS A C 1
ATOM 2840 O O . LYS A 1 353 ? 24.479 14.018 6.263 1.00 54.66 353 LYS A O 1
ATOM 2845 N N . LEU A 1 354 ? 25.837 14.335 8.044 1.00 56.25 354 LEU A N 1
ATOM 2846 C CA . LEU A 1 354 ? 26.422 12.996 8.051 1.00 56.25 354 LEU A CA 1
ATOM 2847 C C . LEU A 1 354 ? 25.359 12.031 8.605 1.00 56.25 354 LEU A C 1
ATOM 2849 O O . LEU A 1 354 ? 24.580 12.414 9.481 1.00 56.25 354 LEU A O 1
ATOM 2853 N N . HIS A 1 355 ? 25.242 10.859 7.984 1.00 48.91 355 HIS A N 1
ATOM 2854 C CA . HIS A 1 355 ? 24.221 9.860 8.304 1.00 48.91 355 HIS A CA 1
ATOM 2855 C C . HIS A 1 355 ? 24.738 8.837 9.299 1.00 48.91 355 HIS A C 1
ATOM 2857 O O . HIS A 1 355 ? 25.909 8.432 9.134 1.00 48.91 355 HIS A O 1
#

Foldseek 3Di:
DKDKDKDQADDPQQLVLVLVQCVVCQVVAQNGCQQDQELPDQAPPDNRRHGNVNHSVRQRNFIKIFTDDPRHGQKMWTKHAQDDDVQCPPLGPFIEGRDITGHPVCPPVCPVVVNVVCQLPPPPGDQKYKYKGKPPPPVCVPSQVVVVWDFDGWAACRSHDPIIITMTMDGNPDPPPPPVVPVVVCVVVLCVPCQHLVVLLVVLVVVCVVVLVVVVVVLVVVLVVVVVVCVVVVDVVVNVVVVVVSVVCSCCCSVVVSNVSSVVSNVVVCCVPVVDPWPWDWDDDLFWIWTATNVRDIDIDGLQQFQEWEDDPQWIWTQGPVRDIDIDGNVVDDPVCSVVVVVSSPVRNVNYDYD

Sequence (355 aa):
MIEIRQAESLTQQEEAQVRALMEACADEFVPSLRTRSGPEQADFSGDEGGSLDDYLHDMLQQSFLLAEEDGHVVAFLSYVTNFKCDGLGDYCPCDYASTLITAPDHRGQGLANRLYEALENRPERSKFIGSRTWSTNQAQMHIFPKRGWKIISVVENGRGPGIDTVYFLHEKPEEVKPVKKEEEKEALFELSCPYTMENCREICRHTIRPAARGYLAVASVILLGLGIYNIFLGDYLAMAFMIVAAAAFLYLFLGGYARLNAWLLYRRRVRNNHGMEEKLTVRVEEERIRAINSSGRRKSFSYDQVRRILECEHLLLFFMEEMTVLAVDMRSLPENRQTDFRLFLEAHCKNTKLH

pLDDT: mean 77.6, std 15.63, range [36.06, 97.94]

Secondary structure (DSSP, 8-state):
-EEEEEESS--HHHHHHHHHHHHHHGGGSSS-GGG-S-SS-----S-----HHHHHHHHTTSEEEEEEETTEEEEEEEEEEEE--GGGGGG-SEEEEEEEEE-GGGTTSSHHHHHHHHHHH-TT--SEEEEEEETT-HHHHHHHHHTT-EEEEEETTBTBTT--EEEEEEEPPP----GGGHHHHHHHHHHHSTTSHHHHHHHHHHHHHHHHHHHHHHHHHHHHHHHHHHHHH--HHHHHHHHHHHHHHHHHHHHHHHHHHHHHHHHHHHHHHT------EEEEETTEEEEE-TT--EEEEEGGGEEEEEEETTEEEEEETTS-EEEEEGGGS-HHHHHHHHHHHHHH-TT----